Protein AF-A0A6G1S0S9-F1 (afdb_monomer_lite)

InterPro domains:
  IPR011989 Armadillo-like helical [G3DSA:1.25.10.10] (3-132)
  IPR016024 Armadillo-type fold [SSF48371] (3-182)
  IPR045906 Serine/threonine-protein kinase ULK4 [PTHR46240] (1-195)

pLDDT: mean 88.13, std 12.97, range [37.25, 98.38]

Foldseek 3Di:
DLVVLQVLLVVLVVDVVSLVVCVVVVVLLVLLVQCVVCLVPCLDSSNLSSLSNLLSNLPRPPHPLVVNLVSQVLVSLLSSLVSLLVCCVVDDDVCNPSSVVSNLSSLSSLLSLLVVLVVLLVVQVVCVVVVVNRDVPVSVVSLVSNVSVLVCLVSLVVQCVDPDPSSNVSSVSSNVSSCVSCVCVPVVCPDPVND

Sequence (195 aa):
PMYALKLLVTLTEHNPAYVSLLEENHLFPVLFQVILEHQDSMLGNTMQTAIALLNNVVASKSTNMMLLFEEGLAHHICNLLMETVALYLEADDKSSTKTANALLSLLDILHCMLMYTTNIVRQTLQAQKSGTGGDTQVAEDLLLINKPLTDLISLLIQLVPGEDTEIFESASQCLSLLVQLYGGSSQESMSPENM

Secondary structure (DSSP, 8-state):
-HHHHHHHHHHHHH-THHHHHHHHTT-HHHHHHHHHHTGGGTTSHHHHHHHHHHHHHHH-TT--HHHHHHTTHHHHHHHHHHHHHHHHHH--TTTHHHHHHHHHHHHHHHHHHHHHHHHHHHHHHHHHHTTS---HHHHHHHHHHTGGGGGGHHHHHHHTT-S-HHHHHHHHHHHHHHHHHHGGGGTTTTSTT--

Radius of gyration: 18.01 Å; chains: 1; bounding box: 46×26×60 Å

Structure (mmCIF, N/CA/C/O backbone):
data_AF-A0A6G1S0S9-F1
#
_entry.id   AF-A0A6G1S0S9-F1
#
loop_
_atom_site.group_PDB
_atom_site.id
_atom_site.type_symbol
_atom_site.label_atom_id
_atom_site.label_alt_id
_atom_site.label_comp_id
_atom_site.label_asym_id
_atom_site.label_entity_id
_atom_site.label_seq_id
_atom_site.pdbx_PDB_ins_code
_atom_site.Cartn_x
_atom_site.Cartn_y
_atom_site.Cartn_z
_atom_site.occupancy
_atom_site.B_iso_or_equiv
_atom_site.auth_seq_id
_atom_site.auth_comp_id
_atom_site.auth_asym_id
_atom_site.auth_atom_id
_atom_site.pdbx_PDB_model_num
ATOM 1 N N . PRO A 1 1 ? -2.424 -4.050 -22.546 1.00 71.75 1 PRO A N 1
ATOM 2 C CA . PRO A 1 1 ? -2.471 -3.601 -21.127 1.00 71.75 1 PRO A CA 1
ATOM 3 C C . PRO A 1 1 ? -1.835 -2.219 -20.878 1.00 71.75 1 PRO A C 1
ATOM 5 O O . PRO A 1 1 ? -2.533 -1.320 -20.431 1.00 71.75 1 PRO A O 1
ATOM 8 N N . MET A 1 2 ? -0.553 -2.013 -21.219 1.00 87.06 2 MET A N 1
ATOM 9 C CA . MET A 1 2 ? 0.203 -0.797 -20.851 1.00 87.06 2 MET A CA 1
ATOM 10 C C . MET A 1 2 ? -0.455 0.535 -21.264 1.00 87.06 2 MET A C 1
ATOM 12 O O . MET A 1 2 ? -0.516 1.453 -20.455 1.00 87.06 2 MET A O 1
ATOM 16 N N . TYR A 1 3 ? -0.960 0.661 -22.496 1.00 90.19 3 TYR A N 1
ATOM 17 C CA . TYR A 1 3 ? -1.599 1.908 -22.948 1.00 90.19 3 TYR A CA 1
ATOM 18 C C . TYR A 1 3 ? -2.867 2.247 -22.157 1.00 90.19 3 TYR A C 1
ATOM 20 O O . TYR A 1 3 ? -3.087 3.410 -21.837 1.00 90.19 3 TYR A O 1
ATOM 28 N N . ALA A 1 4 ? -3.661 1.232 -21.803 1.00 90.81 4 ALA A N 1
ATOM 29 C CA . ALA A 1 4 ? -4.838 1.414 -20.962 1.00 90.81 4 ALA A CA 1
ATOM 30 C C . ALA A 1 4 ? -4.434 1.851 -19.547 1.00 90.81 4 ALA A C 1
ATOM 32 O O . ALA A 1 4 ? -4.970 2.830 -19.050 1.00 90.81 4 ALA A O 1
ATOM 33 N N . LEU A 1 5 ? -3.429 1.205 -18.942 1.00 93.12 5 LEU A N 1
ATOM 34 C CA . LEU A 1 5 ? -2.919 1.594 -17.621 1.00 93.12 5 LEU A CA 1
ATOM 35 C C . LEU A 1 5 ? -2.406 3.036 -17.606 1.00 93.12 5 LEU A C 1
ATOM 37 O O . LEU A 1 5 ? -2.767 3.795 -16.719 1.00 93.12 5 LEU A O 1
ATOM 41 N N . LYS A 1 6 ? -1.623 3.439 -18.614 1.00 94.62 6 LYS A N 1
ATOM 42 C CA . LYS A 1 6 ? -1.132 4.821 -18.727 1.00 94.62 6 LYS A CA 1
ATOM 43 C C . LYS A 1 6 ? -2.274 5.826 -18.820 1.00 94.62 6 LYS A C 1
A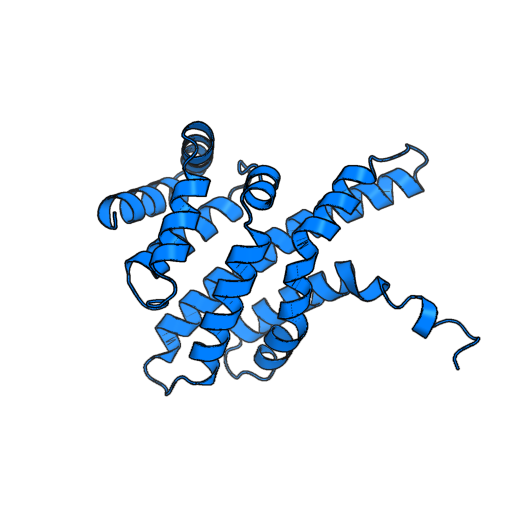TOM 45 O O . LYS A 1 6 ? -2.227 6.849 -18.151 1.00 94.62 6 LYS A O 1
ATOM 50 N N . LEU A 1 7 ? -3.299 5.519 -19.617 1.00 94.75 7 LEU A N 1
ATOM 51 C CA . LEU A 1 7 ? -4.492 6.355 -19.703 1.00 94.75 7 LEU A CA 1
ATOM 52 C C . LEU A 1 7 ? -5.189 6.458 -18.341 1.00 94.75 7 LEU A C 1
ATOM 54 O O . LEU A 1 7 ? -5.525 7.561 -17.926 1.00 94.75 7 LEU A O 1
ATOM 58 N N . LEU A 1 8 ? -5.368 5.336 -17.637 1.00 94.62 8 LEU A N 1
ATOM 59 C CA . LEU A 1 8 ? -5.984 5.326 -16.311 1.00 94.62 8 LEU A CA 1
ATOM 60 C C . LEU A 1 8 ? -5.186 6.155 -15.302 1.00 94.62 8 LEU A C 1
ATOM 62 O O . LEU A 1 8 ? -5.800 6.932 -14.584 1.00 94.62 8 LEU A O 1
ATOM 66 N N . VAL A 1 9 ? -3.851 6.057 -15.290 1.00 95.38 9 VAL A N 1
ATOM 67 C CA . VAL A 1 9 ? -2.985 6.899 -14.440 1.00 95.38 9 VAL A CA 1
ATOM 68 C C . VAL A 1 9 ? -3.232 8.376 -14.724 1.00 95.38 9 VAL A C 1
ATOM 70 O O . VAL A 1 9 ? -3.536 9.130 -13.808 1.00 95.38 9 VAL A O 1
ATOM 73 N N . THR A 1 10 ? -3.169 8.789 -15.992 1.00 94.75 10 THR A N 1
ATOM 74 C CA . THR A 1 10 ? -3.372 10.196 -16.365 1.00 94.75 10 THR A CA 1
ATOM 75 C C . THR A 1 10 ? -4.775 10.695 -16.005 1.00 94.75 10 THR A C 1
ATOM 77 O O . THR A 1 10 ? -4.937 11.839 -15.587 1.00 94.75 10 THR A O 1
ATOM 80 N N . LEU A 1 11 ? -5.801 9.851 -16.152 1.00 94.06 11 LEU A N 1
ATOM 81 C CA . LEU A 1 11 ? -7.173 10.204 -15.789 1.00 94.06 11 LEU A CA 1
ATOM 82 C C . LEU A 1 11 ? -7.339 10.361 -14.272 1.00 94.06 11 LEU A C 1
ATOM 84 O O . LEU A 1 11 ? -7.914 11.358 -13.836 1.00 94.06 11 LEU A O 1
ATOM 88 N N . THR A 1 12 ? -6.827 9.419 -13.475 1.00 93.62 12 THR A N 1
ATOM 89 C CA . THR A 1 12 ? -6.956 9.451 -12.008 1.00 93.62 12 THR A CA 1
ATOM 90 C C . THR A 1 12 ? -6.104 10.539 -11.364 1.00 93.62 12 THR A C 1
ATOM 92 O O . THR A 1 12 ? -6.536 11.125 -10.376 1.00 93.62 12 THR A O 1
ATOM 95 N N . GLU A 1 13 ? -4.951 10.870 -11.949 1.00 91.31 13 GLU A N 1
ATOM 96 C CA . GLU A 1 13 ? -4.104 11.986 -11.518 1.00 91.31 13 GLU A CA 1
ATOM 97 C C . GLU A 1 13 ? -4.786 13.341 -11.761 1.00 91.31 13 GLU A C 1
ATOM 99 O O . GLU A 1 13 ? -4.726 14.241 -10.924 1.00 91.31 13 GLU A O 1
ATOM 104 N N . HIS A 1 14 ? -5.476 13.495 -12.899 1.00 90.44 14 HIS A N 1
ATOM 105 C CA . HIS A 1 14 ? -6.109 14.763 -13.257 1.00 90.44 14 HIS A CA 1
ATOM 106 C C . HIS A 1 14 ? -7.453 14.993 -12.556 1.00 90.44 14 HIS A C 1
ATOM 108 O O . HIS A 1 14 ? -7.803 16.133 -12.247 1.00 90.44 14 HIS A O 1
ATOM 114 N N . ASN A 1 15 ? -8.238 13.934 -12.337 1.00 87.81 15 ASN A N 1
ATOM 115 C CA . ASN A 1 15 ? -9.538 14.049 -11.690 1.00 87.81 15 ASN A CA 1
ATOM 116 C C . ASN A 1 15 ? -9.860 12.809 -10.827 1.00 87.81 15 ASN A C 1
ATOM 118 O O . ASN A 1 15 ? -10.135 11.736 -11.372 1.00 87.81 15 ASN A O 1
ATOM 122 N N . PRO A 1 16 ? -9.946 12.973 -9.491 1.00 82.88 16 PRO A N 1
ATOM 123 C CA . PRO A 1 16 ? -10.300 11.900 -8.558 1.00 82.88 16 PRO A CA 1
ATOM 124 C C . PRO A 1 16 ? -11.638 11.204 -8.845 1.00 82.88 16 PRO A C 1
ATOM 126 O O . PRO A 1 16 ? -11.829 10.060 -8.442 1.00 82.88 16 PRO A O 1
ATOM 129 N N . ALA A 1 17 ? -12.562 11.841 -9.575 1.00 88.25 17 ALA A N 1
ATOM 130 C CA . ALA A 1 17 ? -13.822 11.215 -9.984 1.00 88.25 17 ALA A CA 1
ATOM 131 C C . ALA A 1 17 ? -13.609 9.954 -10.843 1.00 88.25 17 ALA A C 1
ATOM 133 O O . ALA A 1 17 ? -14.434 9.044 -10.813 1.00 88.25 17 ALA A O 1
ATOM 134 N N . TYR A 1 18 ? -12.488 9.858 -11.569 1.00 90.94 18 TYR A N 1
ATOM 135 C CA . TYR A 1 18 ? -12.160 8.648 -12.324 1.00 90.94 18 TYR A CA 1
ATOM 136 C C . TYR A 1 18 ? -11.791 7.464 -11.429 1.00 90.94 18 TYR A C 1
ATOM 138 O O . TYR A 1 18 ? -11.920 6.330 -11.876 1.00 90.94 18 TYR A O 1
ATOM 146 N N . VAL A 1 19 ? -11.396 7.689 -10.172 1.00 90.62 19 VAL A N 1
ATOM 147 C CA . VAL A 1 19 ? -11.168 6.592 -9.221 1.00 90.62 19 VAL A CA 1
ATOM 148 C C . VAL A 1 19 ? -12.484 5.897 -8.874 1.00 90.62 19 VAL A C 1
ATOM 150 O O . VAL A 1 19 ? -12.542 4.672 -8.888 1.00 90.62 19 VAL A O 1
ATOM 153 N N . SER A 1 20 ? -13.564 6.658 -8.683 1.00 89.69 20 SER A N 1
ATOM 154 C CA . SER A 1 20 ? -14.900 6.086 -8.468 1.00 89.69 20 SER A CA 1
ATOM 155 C C . SER A 1 20 ? -15.374 5.271 -9.677 1.00 89.69 20 SER A C 1
ATOM 157 O O . SER A 1 20 ? -15.985 4.225 -9.506 1.00 89.69 20 SER A O 1
ATOM 159 N N . LEU A 1 21 ? -15.003 5.665 -10.902 1.00 89.94 21 LEU A N 1
ATOM 160 C CA . LEU A 1 21 ? -15.282 4.858 -12.096 1.00 89.94 21 LEU A CA 1
ATOM 161 C C . LEU A 1 21 ? -14.505 3.533 -12.114 1.00 89.94 21 LEU A C 1
ATOM 163 O O . LEU A 1 21 ? -15.023 2.542 -12.625 1.00 89.94 21 LEU A O 1
ATOM 167 N N . LEU A 1 22 ? -13.282 3.482 -11.572 1.00 91.25 22 LEU A N 1
ATOM 168 C CA . LEU A 1 22 ? -12.554 2.213 -11.435 1.00 91.25 22 LEU A CA 1
ATOM 169 C C . LEU A 1 22 ? -13.267 1.261 -10.473 1.00 91.25 22 LEU A C 1
ATOM 171 O O . LEU A 1 22 ? -13.346 0.064 -10.751 1.00 91.25 22 LEU A O 1
ATOM 175 N N . GLU A 1 23 ? -13.800 1.808 -9.382 1.00 88.81 23 GLU A N 1
ATOM 176 C CA . GLU A 1 23 ? -14.592 1.074 -8.396 1.00 88.81 23 GLU A CA 1
ATOM 177 C C . GLU A 1 23 ? -15.896 0.548 -9.018 1.00 88.81 23 GLU A C 1
ATOM 179 O O . GLU A 1 23 ? -16.142 -0.656 -8.994 1.00 88.81 23 GLU A O 1
ATOM 184 N N . GLU A 1 24 ? -16.675 1.414 -9.678 1.00 90.19 24 GLU A N 1
ATOM 185 C CA . GLU A 1 24 ? -17.942 1.058 -10.340 1.00 90.19 24 GLU A CA 1
ATOM 186 C C . GLU A 1 24 ? -17.784 -0.018 -11.425 1.00 90.19 24 GLU A C 1
ATOM 188 O O . GLU A 1 24 ? -18.700 -0.801 -11.670 1.00 90.19 24 GLU A O 1
ATOM 193 N N . ASN A 1 25 ? -16.624 -0.066 -12.086 1.00 91.44 25 ASN A N 1
ATOM 194 C CA . ASN A 1 25 ? -16.328 -1.045 -13.133 1.00 91.44 25 ASN A CA 1
ATOM 195 C C . ASN A 1 25 ? -15.569 -2.280 -12.612 1.00 91.44 25 ASN A C 1
ATOM 197 O O . ASN A 1 25 ? -15.101 -3.078 -13.424 1.00 91.44 25 ASN A O 1
ATOM 201 N N . HIS A 1 26 ? -15.435 -2.446 -11.290 1.00 90.44 26 HIS A N 1
ATOM 202 C CA . HIS A 1 26 ? -14.742 -3.571 -10.651 1.00 90.44 26 HIS A CA 1
ATOM 203 C C . HIS A 1 26 ? -13.323 -3.800 -11.201 1.00 90.44 26 HIS A C 1
ATOM 205 O O . HIS A 1 26 ? -12.921 -4.923 -11.509 1.00 90.44 26 HIS A O 1
ATOM 211 N N . LEU A 1 27 ? -12.551 -2.718 -11.358 1.00 92.31 27 LEU A N 1
ATOM 212 C CA . LEU A 1 27 ? -11.218 -2.775 -11.966 1.00 92.31 27 LEU A CA 1
ATOM 213 C C . LEU A 1 27 ? -10.082 -3.034 -10.965 1.00 92.31 27 LEU A C 1
ATOM 215 O O . LEU A 1 27 ? -8.968 -3.327 -11.397 1.00 92.31 27 LEU A O 1
ATOM 219 N N . PHE A 1 28 ? -10.333 -2.980 -9.653 1.00 92.50 28 PHE A N 1
ATOM 220 C CA . PHE A 1 28 ? -9.307 -3.272 -8.640 1.00 92.50 28 PHE A CA 1
ATOM 221 C C . PHE A 1 28 ? -8.798 -4.724 -8.670 1.00 92.50 28 PHE A C 1
ATOM 223 O O . PHE A 1 28 ? -7.578 -4.890 -8.718 1.00 92.50 28 PHE A O 1
ATOM 230 N N . PRO A 1 29 ? -9.650 -5.766 -8.775 1.00 93.44 29 PRO A N 1
ATOM 231 C CA . PRO A 1 29 ? -9.167 -7.141 -8.937 1.00 93.44 29 PRO A CA 1
ATOM 232 C C . PRO A 1 29 ? -8.289 -7.304 -10.185 1.00 93.44 29 PRO A C 1
ATOM 234 O O . PRO A 1 29 ? -7.266 -7.983 -10.162 1.00 93.44 29 PRO A O 1
ATOM 237 N N . VAL A 1 30 ? -8.650 -6.628 -11.283 1.00 94.12 30 VAL A N 1
ATOM 238 C CA . VAL A 1 30 ? -7.868 -6.646 -12.529 1.00 94.12 30 VAL A CA 1
ATOM 239 C C . VAL A 1 30 ? -6.518 -5.952 -12.340 1.00 94.12 30 VAL A C 1
ATOM 241 O O . VAL A 1 30 ? -5.506 -6.431 -12.849 1.00 94.12 30 VAL A O 1
ATOM 244 N N . LEU A 1 31 ? -6.475 -4.842 -11.598 1.00 94.75 31 LEU A N 1
ATOM 245 C CA . LEU A 1 31 ? -5.228 -4.160 -11.257 1.00 94.75 31 LEU A CA 1
ATOM 246 C C . LEU A 1 31 ? -4.311 -5.060 -10.418 1.00 94.75 31 LEU A C 1
ATOM 248 O O . LEU A 1 31 ? -3.133 -5.191 -10.749 1.00 94.75 31 LEU A O 1
ATOM 252 N N . PHE A 1 32 ? -4.839 -5.720 -9.386 1.00 95.31 32 PHE A N 1
ATOM 253 C CA . PHE A 1 32 ? -4.062 -6.647 -8.561 1.00 95.31 32 PHE A CA 1
ATOM 254 C C . PHE A 1 32 ? -3.589 -7.878 -9.339 1.00 95.31 32 PHE A C 1
ATOM 256 O O . PHE A 1 32 ? -2.449 -8.304 -9.166 1.00 95.31 32 PHE A O 1
ATOM 263 N N . GLN A 1 33 ? -4.395 -8.384 -10.274 1.00 94.56 33 GLN A N 1
ATOM 264 C CA . GLN A 1 33 ? -3.977 -9.443 -11.189 1.00 94.56 33 GLN A CA 1
ATOM 265 C C . GLN A 1 33 ? -2.804 -8.999 -12.076 1.00 94.56 33 GLN A C 1
ATOM 267 O O . GLN A 1 33 ? -1.829 -9.731 -12.227 1.00 94.56 33 GLN A O 1
ATOM 272 N N . VAL A 1 34 ? -2.854 -7.782 -12.628 1.00 94.44 34 VAL A N 1
ATOM 273 C CA . VAL A 1 34 ? -1.742 -7.228 -13.419 1.00 94.44 34 VAL A CA 1
ATOM 274 C C . VAL A 1 34 ? -0.474 -7.101 -12.577 1.00 94.44 34 VAL A C 1
ATOM 276 O O . VAL A 1 34 ? 0.609 -7.393 -13.083 1.00 94.44 34 VAL A O 1
ATOM 279 N N . ILE A 1 35 ? -0.606 -6.665 -11.321 1.00 94.56 35 ILE A N 1
ATOM 280 C CA . ILE A 1 35 ? 0.503 -6.583 -10.366 1.00 94.56 35 ILE A CA 1
ATOM 281 C C . ILE A 1 35 ? 1.107 -7.976 -10.159 1.00 94.56 35 ILE A C 1
ATOM 283 O O . ILE A 1 35 ? 2.296 -8.146 -10.403 1.00 94.56 35 ILE A O 1
ATOM 287 N N . LEU A 1 36 ? 0.294 -8.975 -9.803 1.00 93.75 36 LEU A N 1
ATOM 288 C CA . LEU A 1 36 ? 0.729 -10.364 -9.616 1.00 93.75 36 LEU A CA 1
ATOM 289 C C . LEU A 1 36 ? 1.469 -10.919 -10.841 1.00 93.75 36 LEU A C 1
ATOM 291 O O . LEU A 1 36 ? 2.560 -11.460 -10.712 1.00 93.75 36 LEU A O 1
ATOM 295 N N . GLU A 1 37 ? 0.914 -10.741 -12.042 1.00 93.75 37 GLU A N 1
ATOM 296 C CA . GLU A 1 37 ? 1.501 -11.250 -13.290 1.00 93.75 37 GLU A CA 1
ATOM 297 C C . GLU A 1 37 ? 2.865 -10.635 -13.639 1.00 93.75 37 GLU A C 1
ATOM 299 O O . GLU A 1 37 ? 3.593 -11.191 -14.461 1.00 93.75 37 GLU A O 1
ATOM 304 N N . HIS A 1 38 ? 3.205 -9.480 -13.061 1.00 92.56 38 HIS A N 1
ATOM 305 C CA . HIS A 1 38 ? 4.433 -8.747 -13.367 1.00 92.56 38 HIS A CA 1
ATOM 306 C C . HIS A 1 38 ? 5.388 -8.628 -12.166 1.00 92.56 38 HIS A C 1
ATOM 308 O O . HIS A 1 38 ? 6.328 -7.836 -12.253 1.00 92.56 38 HIS A O 1
ATOM 314 N N . GLN A 1 39 ? 5.184 -9.390 -11.082 1.00 86.69 39 GLN A N 1
ATOM 315 C CA . GLN A 1 39 ? 6.050 -9.372 -9.886 1.00 86.69 39 GLN A CA 1
ATOM 316 C C . GLN A 1 39 ? 7.520 -9.661 -10.223 1.00 86.69 39 GLN A C 1
ATOM 318 O O . GLN A 1 39 ? 8.402 -8.900 -9.843 1.00 86.69 39 GLN A O 1
ATOM 323 N N . ASP A 1 40 ? 7.794 -10.630 -11.103 1.00 86.94 40 ASP A N 1
ATOM 324 C CA . ASP A 1 40 ? 9.161 -10.930 -11.568 1.00 86.94 40 ASP A CA 1
ATOM 325 C C . ASP A 1 40 ? 9.841 -9.758 -12.317 1.00 86.94 40 ASP A C 1
ATOM 327 O O . ASP A 1 40 ? 11.039 -9.787 -12.609 1.00 86.94 40 ASP A O 1
ATOM 331 N N . SER A 1 41 ? 9.087 -8.713 -12.676 1.00 90.81 41 SER A N 1
ATOM 332 C CA . SER A 1 41 ? 9.567 -7.527 -13.383 1.00 90.81 41 SER A CA 1
ATOM 333 C C . SER A 1 41 ? 9.192 -6.242 -12.642 1.00 90.81 41 SER A C 1
ATOM 335 O O . SER A 1 41 ? 8.558 -5.344 -13.205 1.00 90.81 41 SER A O 1
ATOM 337 N N . MET A 1 42 ? 9.652 -6.115 -11.394 1.00 89.25 42 MET A N 1
ATOM 338 C CA . MET A 1 42 ? 9.389 -4.947 -10.541 1.00 89.25 42 MET A CA 1
ATOM 339 C C . MET A 1 42 ? 9.731 -3.605 -11.197 1.00 89.25 42 MET A C 1
ATOM 341 O O . MET A 1 42 ? 8.953 -2.652 -11.150 1.00 89.25 42 MET A O 1
ATOM 345 N N . LEU A 1 43 ? 10.867 -3.534 -11.895 1.00 88.50 43 LEU A N 1
ATOM 346 C CA . LEU A 1 43 ? 11.299 -2.332 -12.619 1.00 88.50 43 LEU A CA 1
ATOM 347 C C . LEU A 1 43 ? 10.719 -2.242 -14.042 1.00 88.50 43 LEU A C 1
ATOM 349 O O . LEU A 1 43 ? 11.045 -1.318 -14.794 1.00 88.50 43 LEU A O 1
ATOM 353 N N . GLY A 1 44 ? 9.869 -3.185 -14.444 1.00 91.50 44 GLY A N 1
ATOM 354 C CA . GLY A 1 44 ? 9.174 -3.191 -15.722 1.00 91.50 44 GLY A CA 1
ATOM 355 C C . GLY A 1 44 ? 8.164 -2.048 -15.822 1.00 91.50 44 GLY A C 1
ATOM 356 O O . GLY A 1 44 ? 7.503 -1.677 -14.857 1.00 91.50 44 GLY A O 1
ATOM 357 N N . ASN A 1 45 ? 8.007 -1.472 -17.017 1.00 92.25 45 ASN A N 1
ATOM 358 C CA . ASN A 1 45 ? 7.121 -0.315 -17.208 1.00 92.25 45 ASN A CA 1
ATOM 359 C C . ASN A 1 45 ? 5.659 -0.612 -16.839 1.00 92.25 45 ASN A C 1
ATOM 361 O O . ASN A 1 45 ? 4.965 0.290 -16.378 1.00 92.25 45 ASN A O 1
ATOM 365 N N . THR A 1 46 ? 5.188 -1.848 -17.039 1.00 94.19 46 THR A N 1
ATOM 366 C CA . THR A 1 46 ? 3.832 -2.254 -16.645 1.00 94.19 46 THR A CA 1
ATOM 367 C C . THR A 1 46 ? 3.658 -2.185 -15.131 1.00 94.19 46 THR A C 1
ATOM 369 O O . THR A 1 46 ? 2.730 -1.517 -14.687 1.00 94.19 46 THR A O 1
ATOM 372 N N . MET A 1 47 ? 4.573 -2.786 -14.361 1.00 94.38 47 MET A N 1
ATOM 373 C CA . MET A 1 47 ? 4.530 -2.767 -12.897 1.00 94.38 47 MET A CA 1
ATOM 374 C C . MET A 1 47 ? 4.594 -1.336 -12.363 1.00 94.38 47 MET A C 1
ATOM 376 O O . MET A 1 47 ? 3.739 -0.921 -11.595 1.00 94.38 47 MET A O 1
ATOM 380 N N . GLN A 1 48 ? 5.537 -0.533 -12.856 1.00 93.62 48 GLN A N 1
ATOM 381 C CA . GLN A 1 48 ? 5.683 0.864 -12.435 1.00 93.62 48 GLN A CA 1
ATOM 382 C C . GLN A 1 48 ? 4.426 1.699 -12.725 1.00 93.62 48 GLN A C 1
ATOM 384 O O . GLN A 1 48 ? 4.011 2.512 -11.906 1.00 93.62 48 GLN A O 1
ATOM 389 N N . THR A 1 49 ? 3.774 1.467 -13.871 1.00 95.19 49 THR A N 1
ATOM 390 C CA . THR A 1 49 ? 2.504 2.138 -14.196 1.00 95.19 49 THR A CA 1
ATOM 391 C C . THR A 1 49 ? 1.363 1.638 -13.301 1.00 95.19 49 THR A C 1
ATOM 393 O O . THR A 1 49 ? 0.498 2.424 -12.928 1.00 95.19 49 THR A O 1
ATOM 396 N N . ALA A 1 50 ? 1.348 0.350 -12.945 1.00 96.25 50 ALA A N 1
ATOM 397 C CA . ALA A 1 50 ? 0.354 -0.221 -12.039 1.00 96.25 50 ALA A CA 1
ATOM 398 C C . ALA A 1 50 ? 0.512 0.313 -10.604 1.00 96.25 50 ALA A C 1
ATOM 400 O O . ALA A 1 50 ? -0.486 0.692 -9.999 1.00 96.25 50 ALA A O 1
ATOM 401 N N . ILE A 1 51 ? 1.747 0.429 -10.100 1.00 95.88 51 ILE A N 1
ATOM 402 C CA . ILE A 1 51 ? 2.056 1.051 -8.802 1.00 95.88 51 ILE A CA 1
ATOM 403 C C . ILE A 1 51 ? 1.621 2.519 -8.803 1.00 95.88 51 ILE A C 1
ATOM 405 O O . ILE A 1 51 ? 0.947 2.949 -7.874 1.00 95.88 51 ILE A O 1
ATOM 409 N N . ALA A 1 52 ? 1.923 3.275 -9.865 1.00 95.62 52 ALA A N 1
ATOM 410 C CA . ALA A 1 52 ? 1.481 4.665 -9.986 1.00 95.62 52 ALA A CA 1
ATOM 411 C C . ALA A 1 52 ? -0.053 4.792 -9.983 1.00 95.62 52 ALA A C 1
ATOM 413 O O . ALA A 1 52 ? -0.607 5.658 -9.307 1.00 95.62 52 ALA A O 1
ATOM 414 N N . LEU A 1 53 ? -0.756 3.902 -10.695 1.00 96.31 53 LEU A N 1
ATOM 415 C CA . LEU A 1 53 ? -2.219 3.877 -10.684 1.00 96.31 53 LEU A CA 1
ATOM 416 C C . LEU A 1 53 ? -2.756 3.576 -9.286 1.00 96.31 53 LEU A C 1
ATOM 418 O O . LEU A 1 53 ? -3.681 4.247 -8.834 1.00 96.3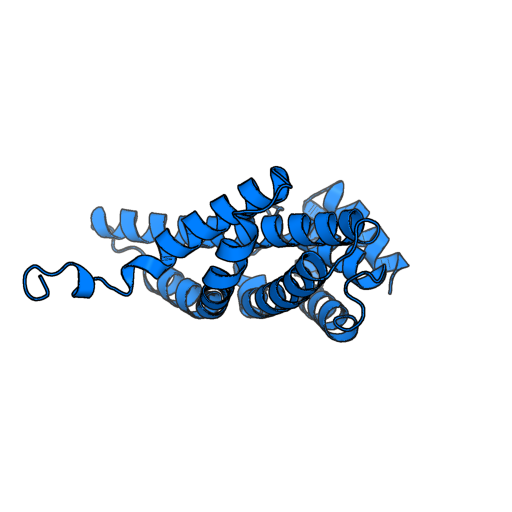1 53 LEU A O 1
ATOM 422 N N . LEU A 1 54 ? -2.174 2.587 -8.606 1.00 96.69 54 LEU A N 1
ATOM 423 C CA . LEU A 1 54 ? -2.569 2.223 -7.254 1.00 96.69 54 LEU A CA 1
ATOM 424 C C . LEU A 1 54 ? -2.324 3.374 -6.275 1.00 96.69 54 LEU A C 1
ATOM 426 O O . LEU A 1 54 ? -3.203 3.651 -5.467 1.00 96.69 54 LEU A O 1
ATOM 430 N N . ASN A 1 55 ? -1.203 4.091 -6.401 1.00 96.06 55 ASN A N 1
ATOM 431 C CA . ASN A 1 55 ? -0.911 5.272 -5.590 1.00 96.06 55 ASN A CA 1
ATOM 432 C C . ASN A 1 55 ? -1.992 6.353 -5.762 1.00 96.06 55 ASN A C 1
ATOM 434 O O . ASN A 1 55 ? -2.575 6.817 -4.785 1.00 96.06 55 ASN A O 1
ATOM 438 N N . ASN A 1 56 ? -2.368 6.665 -7.007 1.00 94.94 56 ASN A N 1
ATOM 439 C CA . ASN A 1 56 ? -3.455 7.611 -7.282 1.00 94.94 56 ASN A CA 1
ATOM 440 C C . ASN A 1 56 ? -4.792 7.160 -6.676 1.00 94.94 56 ASN A C 1
ATOM 442 O O . ASN A 1 56 ? -5.555 7.979 -6.161 1.00 94.94 56 ASN A O 1
ATOM 446 N N . VAL A 1 57 ? -5.086 5.857 -6.745 1.00 95.31 57 VAL A N 1
ATOM 447 C CA . VAL A 1 57 ? -6.306 5.283 -6.173 1.00 95.31 57 VAL A CA 1
ATOM 448 C C . VAL A 1 57 ? -6.298 5.433 -4.654 1.00 95.31 57 VAL A C 1
ATOM 450 O O . VAL A 1 57 ? -7.231 6.012 -4.112 1.00 95.31 57 VAL A O 1
ATOM 453 N N . VAL A 1 58 ? -5.262 4.988 -3.943 1.00 95.00 58 VAL A N 1
ATOM 454 C CA . VAL A 1 58 ? -5.255 5.048 -2.468 1.00 95.00 58 VAL A CA 1
ATOM 455 C C . VAL A 1 58 ? -5.153 6.475 -1.922 1.00 95.00 58 VAL A C 1
ATOM 457 O O . VAL A 1 58 ? -5.675 6.755 -0.845 1.00 95.00 58 VAL A O 1
ATOM 460 N N . ALA A 1 59 ? -4.528 7.394 -2.664 1.00 93.25 59 ALA A N 1
ATOM 461 C CA . ALA A 1 59 ? -4.427 8.800 -2.284 1.00 93.25 59 ALA A CA 1
ATOM 462 C C . ALA A 1 59 ? -5.743 9.576 -2.492 1.00 93.25 59 ALA A C 1
ATOM 464 O O . ALA A 1 59 ? -5.933 10.658 -1.923 1.00 93.25 59 ALA A O 1
ATOM 465 N N . SER A 1 60 ? -6.669 9.052 -3.303 1.00 92.94 60 SER A N 1
ATOM 466 C CA . SER A 1 60 ? -7.947 9.711 -3.557 1.00 92.94 60 SER A CA 1
ATOM 467 C C . SER A 1 60 ? -8.894 9.614 -2.357 1.00 92.94 60 SER A C 1
ATOM 469 O O . SER A 1 60 ? -9.171 8.548 -1.816 1.00 92.94 60 SER A O 1
ATOM 471 N N . LYS A 1 61 ? -9.487 10.754 -1.981 1.00 88.06 61 LYS A N 1
ATOM 472 C CA . LYS A 1 61 ? -10.481 10.840 -0.894 1.00 88.06 61 LYS A CA 1
ATOM 473 C C . LYS A 1 61 ? -11.805 10.144 -1.214 1.00 88.06 61 LYS A C 1
ATOM 475 O O . LYS A 1 61 ? -12.578 9.896 -0.295 1.00 88.06 61 LYS A O 1
ATOM 480 N N . SER A 1 62 ? -12.104 9.922 -2.495 1.00 86.81 62 SER A N 1
ATOM 481 C CA . SER A 1 62 ? -13.330 9.241 -2.930 1.00 86.81 62 SER A CA 1
ATOM 482 C C . SER A 1 62 ? -13.207 7.721 -2.902 1.00 86.81 62 SER A C 1
ATOM 484 O O . SER A 1 62 ? -14.198 7.041 -3.142 1.00 86.81 62 SER A O 1
ATOM 486 N N . THR A 1 63 ? -12.013 7.196 -2.630 1.00 91.31 63 THR A N 1
ATOM 487 C CA . THR A 1 63 ? -11.739 5.765 -2.661 1.00 91.31 63 THR A CA 1
ATOM 488 C C . THR A 1 63 ? -12.382 5.057 -1.491 1.00 91.31 63 THR A C 1
ATOM 490 O O . THR A 1 63 ? -12.150 5.399 -0.327 1.00 91.31 63 THR A O 1
ATOM 493 N N . ASN A 1 64 ? -13.128 4.001 -1.793 1.00 92.25 64 ASN A N 1
ATOM 494 C CA . ASN A 1 64 ? -13.533 3.045 -0.785 1.00 92.25 64 ASN A CA 1
ATOM 495 C C . ASN A 1 64 ? -12.341 2.162 -0.386 1.00 92.25 64 ASN A C 1
ATOM 497 O O . ASN A 1 64 ? -12.075 1.112 -0.969 1.00 92.25 64 ASN A O 1
ATOM 501 N N . MET A 1 65 ? -11.603 2.615 0.626 1.00 94.12 65 MET A N 1
ATOM 502 C CA . MET A 1 65 ? -10.409 1.927 1.117 1.00 94.12 65 MET A CA 1
ATOM 503 C C . MET A 1 65 ? -10.715 0.508 1.625 1.00 94.12 65 MET A C 1
ATOM 505 O O . MET A 1 65 ? -9.886 -0.384 1.461 1.00 94.12 65 MET A O 1
ATOM 509 N N . MET A 1 66 ? -11.909 0.281 2.194 1.00 93.38 66 MET A N 1
ATOM 510 C CA . MET A 1 66 ? -12.328 -1.041 2.680 1.00 93.38 66 MET A CA 1
ATOM 511 C C . MET A 1 66 ? -12.432 -2.061 1.550 1.00 93.38 66 MET A C 1
ATOM 513 O O . MET A 1 66 ? -11.918 -3.162 1.706 1.00 93.38 66 MET A O 1
ATOM 517 N N . LEU A 1 67 ? -12.996 -1.684 0.397 1.00 93.25 67 LEU A N 1
ATOM 518 C CA . LEU A 1 67 ? -13.050 -2.575 -0.769 1.00 93.25 67 LEU A CA 1
ATOM 519 C C . LEU A 1 67 ? -11.652 -3.017 -1.208 1.00 93.25 67 LEU A C 1
ATOM 521 O O . LEU A 1 67 ? -11.436 -4.180 -1.521 1.00 93.25 67 LEU A O 1
ATOM 525 N N . LEU A 1 68 ? -10.672 -2.112 -1.196 1.00 95.56 68 LEU A N 1
ATOM 526 C CA . LEU A 1 68 ? -9.300 -2.482 -1.544 1.00 95.56 68 LEU A CA 1
ATOM 527 C C . LEU A 1 68 ? -8.697 -3.463 -0.530 1.00 95.56 68 LEU A C 1
ATOM 529 O O . LEU A 1 68 ? -7.984 -4.384 -0.925 1.00 95.56 68 LEU A O 1
ATOM 533 N N . PHE A 1 69 ? -8.976 -3.284 0.764 1.00 95.50 69 PHE A N 1
ATOM 534 C CA . PHE A 1 69 ? -8.549 -4.231 1.796 1.00 95.50 69 PHE A CA 1
ATOM 535 C C . PHE A 1 69 ? -9.186 -5.614 1.610 1.00 95.50 69 PHE A C 1
ATOM 537 O O . PHE A 1 69 ? -8.473 -6.612 1.708 1.00 95.50 69 PHE A O 1
ATOM 544 N N . GLU A 1 70 ? -10.481 -5.676 1.288 1.00 92.69 70 GLU A N 1
ATOM 545 C CA . GLU A 1 70 ? -11.198 -6.923 0.978 1.00 92.69 70 GLU A CA 1
ATOM 546 C C . GLU A 1 70 ? -10.616 -7.638 -0.251 1.00 92.69 70 GLU A C 1
ATOM 548 O O . GLU A 1 70 ? -10.486 -8.860 -0.254 1.00 92.69 70 GLU A O 1
ATOM 553 N N . GLU A 1 71 ? -10.172 -6.874 -1.249 1.00 92.81 71 GLU A N 1
ATOM 554 C CA . GLU A 1 71 ? -9.500 -7.373 -2.457 1.00 92.81 71 GLU A CA 1
ATOM 555 C C . GLU A 1 71 ? -8.003 -7.693 -2.246 1.00 92.81 71 GLU A C 1
ATOM 557 O O . GLU A 1 71 ? -7.267 -7.943 -3.199 1.00 92.81 71 GLU A O 1
ATOM 562 N N . GLY A 1 72 ? -7.520 -7.702 -0.998 1.00 94.19 72 GLY A N 1
ATOM 563 C CA . GLY A 1 72 ? -6.179 -8.184 -0.658 1.00 94.19 72 GLY A CA 1
ATOM 564 C C . GLY A 1 72 ? -5.065 -7.137 -0.718 1.00 94.19 72 GLY A C 1
ATOM 565 O O . GLY A 1 72 ? -3.887 -7.509 -0.728 1.00 94.19 72 GLY A O 1
ATOM 566 N N . LEU A 1 73 ? -5.391 -5.837 -0.707 1.00 96.31 73 LEU A N 1
ATOM 567 C CA . LEU A 1 73 ? -4.402 -4.752 -0.773 1.00 96.31 73 LEU A CA 1
ATOM 568 C C . LEU A 1 73 ? -3.247 -4.925 0.224 1.00 96.31 73 LEU A C 1
ATOM 570 O O . LEU A 1 73 ? -2.090 -4.769 -0.160 1.00 96.31 73 LEU A O 1
ATOM 574 N N . ALA A 1 74 ? -3.540 -5.270 1.483 1.00 96.44 74 ALA A N 1
ATOM 575 C CA . ALA A 1 74 ? -2.516 -5.451 2.515 1.00 96.44 74 ALA A CA 1
ATOM 576 C C . ALA A 1 74 ? -1.451 -6.473 2.095 1.00 96.44 74 ALA A C 1
ATOM 578 O O . ALA A 1 74 ? -0.255 -6.213 2.204 1.00 96.44 74 ALA A O 1
ATOM 579 N N . HIS A 1 75 ? -1.882 -7.608 1.543 1.00 95.56 75 HIS A N 1
ATOM 580 C CA . HIS A 1 75 ? -0.980 -8.662 1.098 1.00 95.56 75 HIS A CA 1
ATOM 581 C C . HIS A 1 75 ? -0.165 -8.241 -0.132 1.00 95.56 75 HIS A C 1
ATOM 583 O O . HIS A 1 75 ? 1.049 -8.443 -0.169 1.00 95.56 75 HIS A O 1
ATOM 589 N N . HIS A 1 76 ? -0.808 -7.605 -1.117 1.00 95.69 76 HIS A N 1
ATOM 590 C CA . HIS A 1 76 ? -0.121 -7.124 -2.316 1.00 95.69 76 HIS A CA 1
ATOM 591 C C . HIS A 1 76 ? 0.955 -6.088 -1.993 1.00 95.69 76 HIS A C 1
ATOM 593 O O . HIS A 1 76 ? 2.070 -6.192 -2.502 1.00 95.69 76 HIS A O 1
ATOM 599 N N . ILE A 1 77 ? 0.652 -5.124 -1.122 1.00 96.62 77 ILE A N 1
ATOM 600 C CA . ILE A 1 77 ? 1.609 -4.086 -0.729 1.00 96.62 77 ILE A CA 1
ATOM 601 C C . ILE A 1 77 ? 2.748 -4.661 0.105 1.00 96.62 77 ILE A C 1
ATOM 603 O O . ILE A 1 77 ? 3.895 -4.279 -0.126 1.00 96.62 77 ILE A O 1
ATOM 607 N N . CYS A 1 78 ? 2.477 -5.626 0.992 1.00 96.06 78 CYS A N 1
ATOM 608 C CA . CYS A 1 78 ? 3.543 -6.341 1.688 1.00 96.06 78 CYS A CA 1
ATOM 609 C C . CYS A 1 78 ? 4.533 -6.980 0.713 1.00 96.06 78 CYS A C 1
ATOM 611 O O . CYS A 1 78 ? 5.731 -6.728 0.812 1.00 96.06 78 CYS A O 1
ATOM 613 N N . ASN A 1 79 ? 4.042 -7.763 -0.249 1.00 94.94 79 ASN A N 1
ATOM 614 C CA . ASN A 1 79 ? 4.906 -8.468 -1.198 1.00 94.94 79 ASN A CA 1
ATOM 615 C C . ASN A 1 79 ? 5.700 -7.494 -2.078 1.00 94.94 79 ASN A C 1
ATOM 617 O O . ASN A 1 79 ? 6.915 -7.632 -2.202 1.00 94.94 79 ASN A O 1
ATOM 621 N N . LEU A 1 80 ? 5.044 -6.458 -2.613 1.00 96.12 80 LEU A N 1
ATOM 622 C CA . LEU A 1 80 ? 5.713 -5.452 -3.441 1.00 96.12 80 LEU A CA 1
ATOM 623 C C . LEU A 1 80 ? 6.799 -4.692 -2.673 1.00 96.12 80 LEU A C 1
ATOM 625 O O . LEU A 1 80 ? 7.864 -4.426 -3.232 1.00 96.12 80 LEU A O 1
ATOM 629 N N . LEU A 1 81 ? 6.558 -4.343 -1.405 1.00 96.31 81 LEU A N 1
ATOM 630 C CA . LEU A 1 81 ? 7.568 -3.695 -0.567 1.00 96.31 81 LEU A CA 1
ATOM 631 C C . LEU A 1 81 ? 8.727 -4.637 -0.250 1.00 96.31 81 LEU A C 1
ATOM 633 O O . LEU A 1 81 ? 9.871 -4.211 -0.356 1.00 96.31 81 LEU A O 1
ATOM 637 N N . MET A 1 82 ? 8.460 -5.903 0.080 1.00 94.75 82 MET A N 1
ATOM 638 C CA . MET A 1 82 ? 9.509 -6.903 0.311 1.00 94.75 82 MET A CA 1
ATOM 639 C C . MET A 1 82 ? 10.447 -7.025 -0.895 1.00 94.75 82 MET A C 1
ATOM 641 O O . MET A 1 82 ? 11.664 -6.910 -0.747 1.00 94.75 82 MET A O 1
ATOM 645 N N . GLU A 1 83 ? 9.883 -7.185 -2.093 1.00 94.12 83 GLU A N 1
ATOM 646 C CA . GLU A 1 83 ? 10.650 -7.300 -3.336 1.00 94.12 83 GLU A CA 1
ATOM 647 C C . GLU A 1 83 ? 11.392 -6.001 -3.680 1.00 94.12 83 GLU A C 1
ATOM 649 O O . GLU A 1 83 ? 12.571 -6.026 -4.030 1.00 94.12 83 GLU A O 1
ATOM 654 N N . THR A 1 84 ? 10.734 -4.846 -3.543 1.00 93.62 84 THR A N 1
ATOM 655 C CA . THR A 1 84 ? 11.351 -3.553 -3.883 1.00 93.62 84 THR A CA 1
ATOM 656 C C . THR A 1 84 ? 12.473 -3.184 -2.920 1.00 93.62 84 THR A C 1
ATOM 658 O O . THR A 1 84 ? 13.500 -2.675 -3.361 1.00 93.62 84 THR A O 1
ATOM 661 N N . VAL A 1 85 ? 12.314 -3.453 -1.621 1.00 93.00 85 VAL A N 1
ATOM 662 C CA . VAL A 1 85 ? 13.363 -3.208 -0.621 1.00 93.00 85 VAL A CA 1
ATOM 663 C C . VAL A 1 85 ? 14.558 -4.124 -0.858 1.00 93.00 85 VAL A C 1
ATOM 665 O O . VAL A 1 85 ? 15.687 -3.642 -0.811 1.00 93.00 85 VAL A O 1
ATOM 668 N N . ALA A 1 86 ? 14.335 -5.402 -1.179 1.00 92.25 86 ALA A N 1
ATOM 669 C CA . ALA A 1 86 ? 15.422 -6.309 -1.548 1.00 92.25 86 ALA A CA 1
ATOM 670 C C . ALA A 1 86 ? 16.217 -5.760 -2.746 1.00 92.25 86 ALA A C 1
ATOM 672 O O . ALA A 1 86 ? 17.434 -5.614 -2.664 1.00 92.25 86 ALA A O 1
ATOM 673 N N . LEU A 1 87 ? 15.525 -5.333 -3.808 1.00 91.25 87 LEU A N 1
ATOM 674 C CA . LEU A 1 87 ? 16.163 -4.709 -4.972 1.00 91.25 87 LEU A CA 1
ATOM 675 C C . LEU A 1 87 ? 16.881 -3.398 -4.632 1.00 91.25 87 LEU A C 1
ATOM 677 O O . LEU A 1 87 ? 17.920 -3.110 -5.216 1.00 91.25 87 LEU A O 1
ATOM 681 N N . TYR A 1 88 ? 16.327 -2.590 -3.727 1.00 90.62 88 TYR A N 1
ATOM 682 C CA . TYR A 1 88 ? 16.914 -1.313 -3.324 1.00 90.62 88 TYR A CA 1
ATOM 683 C C . TYR A 1 88 ? 18.221 -1.509 -2.551 1.00 90.62 88 TYR A C 1
ATOM 685 O O . TYR A 1 88 ? 19.192 -0.805 -2.807 1.00 90.62 88 TYR A O 1
ATOM 693 N N . LEU A 1 89 ? 18.263 -2.487 -1.643 1.00 88.31 89 LEU A N 1
ATOM 694 C CA . LEU A 1 89 ? 19.451 -2.790 -0.842 1.00 88.31 89 LEU A CA 1
ATOM 695 C C . LEU A 1 89 ? 20.538 -3.531 -1.642 1.00 88.31 89 LEU A C 1
ATOM 697 O O . LEU A 1 89 ? 21.716 -3.422 -1.310 1.00 88.31 89 LEU A O 1
ATOM 701 N N . GLU A 1 90 ? 20.162 -4.270 -2.689 1.00 86.25 90 GLU A N 1
ATOM 702 C CA . GLU A 1 90 ? 21.094 -4.969 -3.591 1.00 86.25 90 GLU A CA 1
ATOM 703 C C . GLU A 1 90 ? 21.618 -4.091 -4.747 1.00 86.25 90 GLU A C 1
ATOM 705 O O . GLU A 1 90 ? 22.555 -4.482 -5.449 1.00 86.25 90 GLU A O 1
ATOM 710 N N . ALA A 1 91 ? 21.016 -2.921 -4.981 1.00 75.31 91 ALA A N 1
ATOM 711 C CA . ALA A 1 91 ? 21.303 -2.068 -6.130 1.00 75.31 91 ALA A CA 1
ATOM 712 C C . ALA A 1 91 ? 22.682 -1.383 -6.067 1.00 75.31 91 ALA A C 1
ATOM 714 O O . ALA A 1 91 ? 23.006 -0.692 -5.107 1.00 75.31 91 ALA A O 1
ATOM 715 N N . ASP A 1 92 ? 23.440 -1.472 -7.169 1.00 63.91 92 ASP A N 1
ATOM 716 C CA . ASP A 1 92 ? 24.556 -0.562 -7.468 1.00 63.91 92 ASP A CA 1
ATOM 717 C C . ASP A 1 92 ? 24.028 0.707 -8.182 1.00 63.91 92 ASP A C 1
ATOM 719 O O . ASP A 1 92 ? 22.991 0.679 -8.866 1.00 63.91 92 ASP A O 1
ATOM 723 N N . ASP A 1 93 ? 24.769 1.807 -8.038 1.00 61.94 93 ASP A N 1
ATOM 724 C CA . ASP A 1 93 ? 24.411 3.242 -8.105 1.00 61.94 93 ASP A CA 1
ATOM 725 C C . ASP A 1 93 ? 23.511 3.727 -9.277 1.00 61.94 93 ASP A C 1
ATOM 727 O O . ASP A 1 93 ? 22.985 4.837 -9.257 1.00 61.94 93 ASP A O 1
ATOM 731 N N . LYS A 1 94 ? 23.300 2.923 -10.331 1.00 52.91 94 LYS A N 1
ATOM 732 C CA . LYS A 1 94 ? 22.523 3.270 -11.547 1.00 52.91 94 LYS A CA 1
ATOM 733 C C . LYS A 1 94 ? 21.108 2.690 -11.610 1.00 52.91 94 LYS A C 1
ATOM 735 O O . LYS A 1 94 ? 20.284 3.197 -12.371 1.00 52.91 94 LYS A O 1
ATOM 740 N N . SER A 1 95 ? 20.821 1.629 -10.858 1.00 57.62 95 SER A N 1
ATOM 741 C CA . SER A 1 95 ? 19.445 1.127 -10.676 1.00 57.62 95 SER A CA 1
ATOM 742 C C . SER A 1 95 ? 18.708 1.859 -9.545 1.00 57.62 95 SER A C 1
ATOM 744 O O . SER A 1 95 ? 17.483 1.778 -9.456 1.00 57.62 95 SER A O 1
ATOM 746 N N . SER A 1 96 ? 19.450 2.655 -8.767 1.00 69.75 96 SER A N 1
ATOM 747 C CA . SER A 1 96 ? 19.003 3.382 -7.580 1.00 69.75 96 SER A CA 1
ATOM 748 C C . SER A 1 96 ? 17.784 4.261 -7.840 1.00 69.75 96 SER A C 1
ATOM 750 O O . SER A 1 96 ? 16.779 4.066 -7.182 1.00 69.75 96 SER A O 1
ATOM 752 N N . THR A 1 97 ? 17.787 5.158 -8.834 1.00 84.50 97 THR A N 1
ATOM 753 C CA . THR A 1 97 ? 16.702 6.152 -8.966 1.00 84.50 97 THR A CA 1
ATOM 754 C C . THR A 1 97 ? 15.352 5.524 -9.305 1.00 84.50 97 THR A C 1
ATOM 756 O O . THR A 1 97 ? 14.322 5.931 -8.777 1.00 84.50 97 THR A O 1
ATOM 759 N N . LYS A 1 98 ? 15.323 4.522 -10.193 1.00 86.88 98 LYS A N 1
ATOM 760 C CA . LYS A 1 98 ? 14.054 3.882 -10.571 1.00 86.88 98 LYS A CA 1
ATOM 761 C C . LYS A 1 98 ? 13.514 3.025 -9.429 1.00 86.88 98 LYS A C 1
ATOM 763 O O . LYS A 1 98 ? 12.316 3.068 -9.166 1.00 86.88 98 LYS A O 1
ATOM 768 N N . THR A 1 99 ? 14.389 2.282 -8.755 1.00 90.12 99 THR A N 1
ATOM 769 C CA . THR A 1 99 ? 14.023 1.482 -7.583 1.00 90.12 99 THR A CA 1
ATOM 770 C C . THR A 1 99 ? 13.615 2.372 -6.407 1.00 90.12 99 THR A C 1
ATOM 772 O O . THR A 1 99 ? 12.608 2.089 -5.772 1.00 90.12 99 THR A O 1
ATOM 775 N N . ALA A 1 100 ? 14.314 3.487 -6.176 1.00 91.12 100 ALA A N 1
ATOM 776 C CA . ALA A 1 100 ? 13.988 4.501 -5.174 1.00 91.12 100 ALA A CA 1
ATOM 777 C C . ALA A 1 100 ? 12.608 5.112 -5.427 1.00 91.12 100 ALA A C 1
ATOM 779 O O . ALA A 1 100 ? 11.773 5.118 -4.534 1.00 91.12 100 ALA A O 1
ATOM 780 N N . ASN A 1 101 ? 12.311 5.530 -6.661 1.00 92.00 101 ASN A N 1
ATOM 781 C CA . ASN A 1 101 ? 10.996 6.081 -7.005 1.00 92.00 101 ASN A CA 1
ATOM 782 C C . ASN A 1 101 ? 9.863 5.059 -6.815 1.00 92.00 101 ASN A C 1
ATOM 784 O O . ASN A 1 101 ? 8.771 5.410 -6.362 1.00 92.00 101 ASN A O 1
ATOM 788 N N . ALA A 1 102 ? 10.114 3.792 -7.164 1.00 93.56 102 ALA A N 1
ATOM 789 C CA . ALA A 1 102 ? 9.166 2.709 -6.924 1.00 93.56 102 ALA A CA 1
ATOM 790 C C . ALA A 1 102 ? 8.945 2.491 -5.421 1.00 93.56 102 ALA A C 1
ATOM 792 O O . ALA A 1 102 ? 7.804 2.370 -4.981 1.00 93.56 102 ALA A O 1
ATOM 793 N N . LEU A 1 103 ? 10.030 2.492 -4.642 1.00 95.00 103 LEU A N 1
ATOM 794 C CA . LEU A 1 103 ? 10.000 2.347 -3.193 1.00 95.00 103 LEU A CA 1
ATOM 795 C C . LEU A 1 103 ? 9.241 3.500 -2.532 1.00 95.00 103 LEU A C 1
ATOM 797 O O . LEU A 1 103 ? 8.355 3.239 -1.729 1.00 95.00 103 LEU A O 1
ATOM 801 N N . LEU A 1 104 ? 9.518 4.747 -2.916 1.00 95.50 104 LEU A N 1
ATOM 802 C CA . LEU A 1 104 ? 8.796 5.930 -2.442 1.00 95.50 104 LEU A CA 1
ATOM 803 C C . LEU A 1 104 ? 7.298 5.819 -2.737 1.00 95.50 104 LEU A C 1
ATOM 805 O O . LEU A 1 104 ? 6.489 5.955 -1.829 1.00 95.50 104 LEU A O 1
ATOM 809 N N . SER A 1 105 ? 6.924 5.444 -3.965 1.00 96.25 105 SER A N 1
ATOM 810 C CA . SER A 1 105 ? 5.510 5.256 -4.325 1.00 96.25 105 SER A CA 1
ATOM 811 C C . SER A 1 105 ? 4.825 4.177 -3.476 1.00 96.25 105 SER A C 1
ATOM 813 O O . SER A 1 105 ? 3.656 4.307 -3.124 1.00 96.25 105 SER A O 1
ATOM 815 N N . LEU A 1 106 ? 5.535 3.095 -3.142 1.00 97.69 106 LEU A N 1
ATOM 816 C CA . LEU A 1 106 ? 5.010 2.032 -2.283 1.00 97.69 106 LEU A CA 1
ATOM 817 C C . LEU A 1 106 ? 4.940 2.446 -0.807 1.00 97.69 106 LEU A C 1
ATOM 819 O O . LEU A 1 106 ? 4.003 2.049 -0.115 1.00 97.69 106 LEU A O 1
ATOM 823 N N . LEU A 1 107 ? 5.895 3.248 -0.328 1.00 97.69 107 LEU A N 1
ATOM 824 C CA . LEU A 1 107 ? 5.865 3.832 1.014 1.00 97.69 107 LEU A CA 1
ATOM 825 C C . LEU A 1 107 ? 4.713 4.835 1.154 1.00 97.69 107 LEU A C 1
ATOM 827 O O . LEU A 1 107 ? 4.031 4.811 2.175 1.00 97.69 107 LEU A O 1
ATOM 831 N N . ASP A 1 108 ? 4.424 5.631 0.123 1.00 97.81 108 ASP A N 1
ATOM 832 C CA . ASP A 1 108 ? 3.256 6.518 0.085 1.00 97.81 108 ASP A CA 1
ATOM 833 C C . ASP A 1 108 ? 1.949 5.723 0.187 1.00 97.81 108 ASP A C 1
ATOM 835 O O . ASP A 1 108 ? 1.082 6.040 1.008 1.00 97.81 108 ASP A O 1
ATOM 839 N N . ILE A 1 109 ? 1.827 4.636 -0.588 1.00 98.12 109 ILE A N 1
ATOM 840 C CA . ILE A 1 109 ? 0.664 3.743 -0.523 1.00 98.12 109 ILE A CA 1
ATOM 841 C C . ILE A 1 109 ? 0.509 3.156 0.885 1.00 98.12 109 ILE A C 1
ATOM 843 O O . ILE A 1 109 ? -0.582 3.208 1.464 1.00 98.12 109 ILE A O 1
ATOM 847 N N . LEU A 1 110 ? 1.596 2.627 1.455 1.00 98.38 110 LEU A N 1
ATOM 848 C CA . LEU A 1 110 ? 1.601 2.081 2.810 1.00 98.38 110 LEU A CA 1
ATOM 849 C C . LEU A 1 110 ? 1.186 3.144 3.831 1.00 98.38 110 LEU A C 1
ATOM 851 O O . LEU A 1 110 ? 0.340 2.883 4.686 1.00 98.38 110 LEU A O 1
ATOM 855 N N . HIS A 1 111 ? 1.730 4.354 3.731 1.00 97.88 111 HIS A N 1
ATOM 856 C CA . HIS A 1 111 ? 1.386 5.453 4.618 1.00 97.88 111 HIS A CA 1
ATOM 857 C C . HIS A 1 111 ? -0.109 5.799 4.534 1.00 97.88 111 HIS A C 1
ATOM 859 O O . HIS A 1 111 ? -0.763 5.921 5.572 1.00 97.88 111 HIS A O 1
ATOM 865 N N . CYS A 1 112 ? -0.691 5.871 3.331 1.00 97.44 112 CYS A N 1
ATOM 866 C CA . CYS A 1 112 ? -2.132 6.069 3.142 1.00 97.44 112 CYS A CA 1
ATOM 867 C C . CYS A 1 112 ? -2.966 4.975 3.830 1.00 97.44 112 CYS A C 1
ATOM 869 O O . CYS A 1 112 ? -3.911 5.289 4.562 1.00 97.44 112 CYS A O 1
ATOM 871 N N . MET A 1 113 ? -2.589 3.702 3.667 1.00 97.25 113 MET A N 1
ATOM 872 C CA . MET A 1 113 ? -3.264 2.566 4.312 1.00 97.25 113 MET A CA 1
ATOM 873 C C . MET A 1 113 ? -3.199 2.642 5.843 1.00 97.25 113 MET A C 1
ATOM 875 O O . MET A 1 113 ? -4.200 2.424 6.538 1.00 97.25 113 MET A O 1
ATOM 879 N N . LEU A 1 114 ? -2.026 2.974 6.385 1.00 97.25 114 LEU A N 1
ATOM 880 C CA . LEU A 1 114 ? -1.801 3.078 7.825 1.00 97.25 114 LEU A CA 1
ATOM 881 C C . LEU A 1 114 ? -2.525 4.282 8.427 1.00 97.25 114 LEU A C 1
ATOM 883 O O . LEU A 1 114 ? -3.114 4.167 9.502 1.00 97.25 114 LEU A O 1
ATOM 887 N N . MET A 1 115 ? -2.545 5.417 7.728 1.00 96.75 115 MET A N 1
ATOM 888 C CA . MET A 1 115 ? -3.292 6.605 8.138 1.00 96.75 115 MET A CA 1
ATOM 889 C C . MET A 1 115 ? -4.797 6.355 8.149 1.00 96.75 115 MET A C 1
ATOM 891 O O . MET A 1 115 ? -5.480 6.772 9.089 1.00 96.75 115 MET A O 1
ATOM 895 N N . TYR A 1 116 ? -5.324 5.653 7.143 1.00 96.62 116 TYR A N 1
ATOM 896 C CA . TYR A 1 116 ? -6.724 5.237 7.127 1.00 96.62 116 TYR A CA 1
ATOM 897 C C . TYR A 1 116 ? -7.050 4.374 8.354 1.00 96.62 116 TYR A C 1
ATOM 899 O O . TYR A 1 116 ? -7.937 4.719 9.138 1.00 96.62 116 TYR A O 1
ATOM 907 N N . THR A 1 117 ? -6.261 3.323 8.583 1.00 95.69 117 THR A N 1
ATOM 908 C CA . THR A 1 117 ? -6.442 2.396 9.712 1.00 95.69 117 THR A CA 1
ATOM 909 C C . THR A 1 117 ? -6.355 3.111 11.057 1.00 95.69 117 THR A C 1
ATOM 911 O O . THR A 1 117 ? -7.237 2.972 11.903 1.00 95.69 117 THR A O 1
ATOM 914 N N . THR A 1 118 ? -5.340 3.957 11.232 1.00 94.88 118 THR A N 1
ATOM 915 C CA . THR A 1 118 ? -5.139 4.764 12.443 1.00 94.88 118 THR A CA 1
ATOM 916 C C . THR A 1 118 ? -6.327 5.676 12.713 1.00 94.88 118 THR A C 1
ATOM 918 O O . THR A 1 118 ? -6.742 5.823 13.863 1.00 94.88 118 THR A O 1
ATOM 921 N N . ASN A 1 119 ? -6.913 6.277 11.677 1.00 94.31 119 ASN A N 1
ATOM 922 C CA . ASN A 1 119 ? -8.080 7.132 11.844 1.00 94.31 119 ASN A CA 1
ATOM 923 C C . ASN A 1 119 ? -9.315 6.354 12.298 1.00 94.31 119 ASN A C 1
ATOM 925 O O . ASN A 1 119 ? -9.967 6.810 13.236 1.00 94.31 119 ASN A O 1
ATOM 929 N N . ILE A 1 120 ? -9.597 5.195 11.698 1.00 93.38 120 ILE A N 1
ATOM 930 C CA . ILE A 1 120 ? -10.713 4.332 12.113 1.00 93.38 120 ILE A CA 1
ATOM 931 C C . ILE A 1 120 ? -10.528 3.886 13.567 1.00 93.38 120 ILE A C 1
ATOM 933 O O . ILE A 1 120 ? -11.385 4.156 14.407 1.00 93.38 120 ILE A O 1
ATOM 937 N N . VAL A 1 121 ? -9.364 3.321 13.908 1.00 92.31 121 VAL A N 1
ATOM 938 C CA . VAL A 1 121 ? -9.060 2.868 15.276 1.00 92.31 121 VAL A CA 1
ATOM 939 C C . VAL A 1 121 ? -9.180 4.020 16.277 1.00 92.31 121 VAL A C 1
ATOM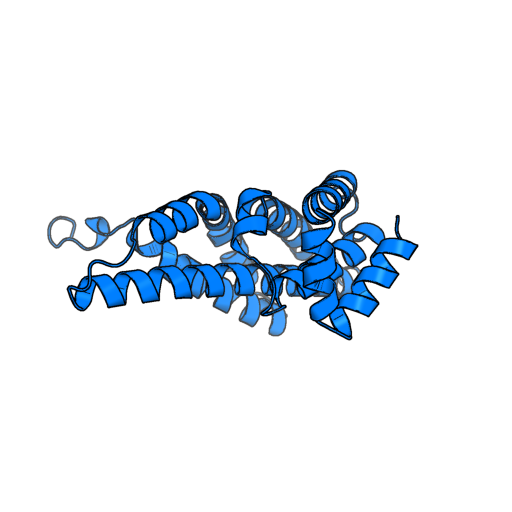 941 O O . VAL A 1 121 ? -9.817 3.885 17.322 1.00 92.31 121 VAL A O 1
ATOM 944 N N . ARG A 1 122 ? -8.630 5.198 15.961 1.00 91.25 122 ARG A N 1
ATOM 945 C CA . ARG A 1 122 ? -8.709 6.377 16.834 1.00 91.25 122 ARG A CA 1
ATOM 946 C C . ARG A 1 122 ? -10.148 6.851 17.033 1.00 91.25 122 ARG A C 1
ATOM 948 O O . ARG A 1 122 ? -10.504 7.189 18.161 1.00 91.25 122 ARG A O 1
ATOM 955 N N . GLN A 1 123 ? -10.961 6.888 15.978 1.00 90.31 123 GLN A N 1
ATOM 956 C CA . GLN A 1 123 ? -12.375 7.267 16.063 1.00 90.31 123 GLN A CA 1
ATOM 957 C C . GLN A 1 123 ? -13.156 6.288 16.946 1.00 90.31 123 GLN A C 1
ATOM 959 O O . GLN A 1 123 ? -13.856 6.722 17.863 1.00 90.31 123 GLN A O 1
ATOM 964 N N . THR A 1 124 ? -12.959 4.983 16.751 1.00 89.44 124 THR A N 1
ATOM 965 C CA . THR A 1 124 ? -13.566 3.932 17.576 1.00 89.44 124 THR A CA 1
ATOM 966 C C . THR A 1 124 ? -13.162 4.065 19.047 1.00 89.44 124 THR A C 1
ATOM 968 O O . THR A 1 124 ? -14.025 4.093 19.927 1.00 89.44 124 THR A O 1
ATOM 971 N N . LEU A 1 125 ? -11.868 4.239 19.342 1.00 87.00 125 LEU A N 1
ATOM 972 C CA . LEU A 1 125 ? -11.378 4.421 20.714 1.00 87.00 125 LEU A CA 1
ATOM 973 C C . LEU A 1 125 ? -11.932 5.693 21.375 1.00 87.00 125 LEU A C 1
ATOM 975 O O . LEU A 1 125 ? -12.209 5.702 22.576 1.00 87.00 125 LEU A O 1
ATOM 979 N N . GLN A 1 126 ? -12.096 6.779 20.616 1.00 86.94 126 GLN A N 1
ATOM 980 C CA . GLN A 1 126 ? -12.698 8.019 21.115 1.00 86.94 126 GLN A CA 1
ATOM 981 C C . GLN A 1 126 ? -14.190 7.842 21.426 1.00 86.94 126 GLN A C 1
ATOM 983 O O . GLN A 1 126 ? -14.643 8.269 22.491 1.00 86.94 126 GLN A O 1
ATOM 988 N N . ALA A 1 127 ? -14.937 7.166 20.551 1.00 86.38 127 ALA A N 1
ATOM 989 C CA . ALA A 1 127 ? -16.347 6.857 20.771 1.00 86.38 127 ALA A CA 1
ATOM 990 C C . ALA A 1 127 ? -16.542 5.977 22.019 1.00 86.38 127 ALA A C 1
ATOM 992 O O . ALA A 1 127 ? -17.361 6.302 22.883 1.00 86.38 127 ALA A O 1
ATOM 993 N N . GLN A 1 128 ? -15.708 4.946 22.189 1.00 82.19 128 GLN A N 1
ATOM 994 C CA . GLN A 1 128 ? -15.700 4.092 23.381 1.00 82.19 128 GLN A CA 1
ATOM 995 C C . GLN A 1 128 ? -15.461 4.890 24.672 1.00 82.19 128 GLN A C 1
ATOM 997 O O . GLN A 1 128 ? -16.233 4.780 25.623 1.00 82.19 128 GLN A O 1
ATOM 1002 N N . LYS A 1 129 ? -14.464 5.786 24.691 1.00 82.62 129 LYS A N 1
ATOM 1003 C CA . LYS A 1 129 ? -14.191 6.657 25.853 1.00 82.62 129 LYS A CA 1
ATOM 1004 C C . LYS A 1 129 ? -15.342 7.611 26.186 1.00 82.62 129 LYS A C 1
ATOM 1006 O O . LYS A 1 129 ? -15.517 7.965 27.347 1.00 82.62 129 LYS A O 1
ATOM 1011 N N . SER A 1 130 ? -16.114 8.034 25.186 1.00 83.31 130 SER A N 1
ATOM 1012 C CA . SER A 1 130 ? -17.263 8.933 25.365 1.00 83.31 130 SER A CA 1
ATOM 1013 C C . SER A 1 130 ? -18.558 8.230 25.804 1.00 83.31 130 SER A C 1
ATOM 1015 O O . SER A 1 130 ? -19.565 8.900 26.015 1.00 83.31 130 SER A O 1
ATOM 1017 N N . GLY A 1 131 ? -18.552 6.896 25.938 1.00 75.75 131 GLY A N 1
ATOM 1018 C CA . GLY A 1 131 ? -19.728 6.111 26.331 1.00 75.75 131 GLY A CA 1
ATOM 1019 C C . GLY A 1 131 ? -20.785 5.957 25.232 1.00 75.75 131 GLY A C 1
ATOM 1020 O O . GLY A 1 131 ? -21.888 5.497 25.511 1.00 75.75 131 GLY A O 1
ATOM 1021 N N . THR A 1 132 ? -20.465 6.325 23.987 1.00 73.06 132 THR A N 1
ATOM 1022 C CA . THR A 1 132 ? -21.384 6.243 22.836 1.00 73.06 132 THR A CA 1
ATOM 1023 C C . THR A 1 132 ? -21.397 4.869 22.161 1.00 73.06 132 THR A C 1
ATOM 1025 O O . THR A 1 132 ? -22.174 4.668 21.235 1.00 73.06 132 THR A O 1
ATOM 1028 N N . GLY A 1 133 ? -20.588 3.915 22.645 1.00 66.50 133 GLY A N 1
ATOM 1029 C CA . GLY A 1 133 ? -20.577 2.531 22.159 1.00 66.50 133 GLY A CA 1
ATOM 1030 C C . GLY A 1 133 ? -20.160 2.427 20.692 1.00 66.50 133 GLY A C 1
ATOM 1031 O O . GLY A 1 133 ? -20.912 1.898 19.882 1.00 66.50 133 GLY A O 1
ATOM 1032 N N . GLY A 1 134 ? -18.992 2.982 20.346 1.00 67.00 134 GLY A N 1
ATOM 1033 C CA . GLY A 1 134 ? -18.475 2.951 18.974 1.00 67.00 134 GLY A CA 1
ATOM 1034 C C . GLY A 1 134 ? -18.320 1.530 18.434 1.00 67.00 134 GLY A C 1
ATOM 1035 O O . GLY A 1 134 ? -17.982 0.622 19.192 1.00 67.00 134 GLY A O 1
ATOM 1036 N N . ASP A 1 135 ? -18.534 1.361 17.130 1.00 74.06 135 ASP A N 1
ATOM 1037 C CA . ASP A 1 135 ? -18.383 0.083 16.435 1.00 74.06 135 ASP A CA 1
ATOM 1038 C C . ASP A 1 135 ? -16.915 -0.378 16.479 1.00 74.06 135 ASP A C 1
ATOM 1040 O O . ASP A 1 135 ? -16.046 0.148 15.774 1.00 74.06 135 ASP A O 1
ATOM 1044 N N . THR A 1 136 ? -16.619 -1.303 17.396 1.00 86.88 136 THR A N 1
ATOM 1045 C CA . THR A 1 136 ? -15.281 -1.882 17.559 1.00 86.88 136 THR A CA 1
ATOM 1046 C C . THR A 1 136 ? -14.983 -2.935 16.513 1.00 86.88 136 THR A C 1
ATOM 1048 O O . THR A 1 136 ? -13.814 -3.136 16.200 1.00 86.88 136 THR A O 1
ATOM 1051 N N . GLN A 1 137 ? -16.015 -3.541 15.922 1.00 89.69 137 GLN A N 1
ATOM 1052 C CA . GLN A 1 137 ? -15.850 -4.655 15.001 1.00 89.69 137 GLN A CA 1
ATOM 1053 C C . GLN A 1 137 ? -15.093 -4.220 13.749 1.00 89.69 137 GLN A C 1
ATOM 1055 O O . GLN A 1 137 ? -14.102 -4.841 13.387 1.00 89.69 137 GLN A O 1
ATOM 1060 N N . VAL A 1 138 ? -15.480 -3.091 13.150 1.00 90.25 138 VAL A N 1
ATOM 1061 C CA . VAL A 1 138 ? -14.809 -2.565 11.948 1.00 90.25 138 VAL A CA 1
ATOM 1062 C C . VAL A 1 138 ? -13.327 -2.276 12.208 1.00 90.25 138 VAL A C 1
ATOM 1064 O O . VAL A 1 138 ? -12.482 -2.548 11.358 1.00 90.25 138 VAL A O 1
ATOM 1067 N N . ALA A 1 139 ? -12.989 -1.735 13.382 1.00 92.12 139 ALA A N 1
ATOM 1068 C CA . ALA A 1 139 ? -11.601 -1.455 13.740 1.00 92.12 139 ALA A CA 1
ATOM 1069 C C . ALA A 1 139 ? -10.796 -2.746 13.967 1.00 92.12 139 ALA A C 1
ATOM 1071 O O . ALA A 1 139 ? -9.651 -2.832 13.526 1.00 92.12 139 ALA A O 1
ATOM 1072 N N . GLU A 1 140 ? -11.385 -3.741 14.631 1.00 91.88 140 GLU A N 1
ATOM 1073 C CA . GLU A 1 140 ? -10.766 -5.050 14.863 1.00 91.88 140 GLU A CA 1
ATOM 1074 C C . GLU A 1 140 ? -10.549 -5.817 13.555 1.00 91.88 140 GLU A C 1
ATOM 1076 O O . GLU A 1 140 ? -9.436 -6.276 13.298 1.00 91.88 140 GLU A O 1
ATOM 1081 N N . ASP A 1 141 ? -11.564 -5.885 12.693 1.00 94.00 141 ASP A N 1
ATOM 1082 C CA . ASP A 1 141 ? -11.477 -6.531 11.383 1.00 94.00 141 ASP A CA 1
ATOM 1083 C C . ASP A 1 141 ? -10.397 -5.872 10.524 1.00 94.00 141 ASP A C 1
ATOM 1085 O O . ASP A 1 141 ? -9.573 -6.556 9.916 1.00 94.00 141 ASP A O 1
ATOM 1089 N N . LEU A 1 142 ? -10.328 -4.538 10.533 1.00 94.75 142 LEU A N 1
ATOM 1090 C CA . LEU A 1 142 ? -9.315 -3.803 9.785 1.00 94.75 142 LEU A CA 1
ATOM 1091 C C . LEU A 1 142 ? -7.894 -4.074 10.303 1.00 94.75 142 LEU A C 1
ATOM 1093 O O . LEU A 1 142 ? -6.969 -4.221 9.503 1.00 94.75 142 LEU A O 1
ATOM 1097 N N . LEU A 1 143 ? -7.704 -4.175 11.623 1.00 94.75 143 LEU A N 1
ATOM 1098 C CA . LEU A 1 143 ? -6.422 -4.572 12.219 1.00 94.75 143 LEU A CA 1
ATOM 1099 C C . LEU A 1 143 ? -6.052 -6.021 11.868 1.00 94.75 143 LEU A C 1
ATOM 1101 O O . LEU A 1 143 ? -4.881 -6.320 11.643 1.00 94.75 143 LEU A O 1
ATOM 1105 N N . LEU A 1 144 ? -7.030 -6.927 11.791 1.00 94.75 144 LEU A N 1
ATOM 1106 C CA . LEU A 1 144 ? -6.801 -8.313 11.379 1.00 94.75 144 LEU A CA 1
ATOM 1107 C C . LEU A 1 144 ? -6.406 -8.407 9.901 1.00 94.75 144 LEU A C 1
ATOM 1109 O O . LEU A 1 144 ? -5.436 -9.097 9.581 1.00 94.75 144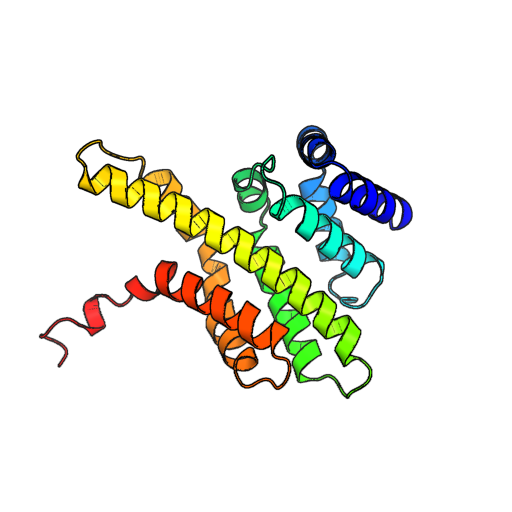 LEU A O 1
ATOM 1113 N N . ILE A 1 145 ? -7.100 -7.686 9.015 1.00 95.12 145 ILE A N 1
ATOM 1114 C CA . ILE A 1 145 ? -6.787 -7.641 7.578 1.00 95.12 145 ILE A CA 1
ATOM 1115 C C . ILE A 1 145 ? -5.391 -7.052 7.342 1.00 95.12 145 ILE A C 1
ATOM 1117 O O . ILE A 1 145 ? -4.643 -7.543 6.498 1.00 95.12 145 ILE A O 1
ATOM 1121 N N . ASN A 1 146 ? -5.008 -6.039 8.121 1.00 94.94 146 ASN A N 1
ATOM 1122 C CA . ASN A 1 146 ? -3.711 -5.374 8.009 1.00 94.94 146 ASN A CA 1
ATOM 1123 C C . ASN A 1 146 ? -2.584 -6.044 8.801 1.00 94.94 146 ASN A C 1
ATOM 1125 O O . ASN A 1 146 ? -1.453 -5.556 8.770 1.00 94.94 146 ASN A O 1
ATOM 1129 N N . LYS A 1 147 ? -2.842 -7.178 9.457 1.00 93.38 147 LYS A N 1
ATOM 1130 C CA . LYS A 1 147 ? -1.821 -7.938 10.183 1.00 93.38 147 LYS A CA 1
ATOM 1131 C C . LYS A 1 147 ? -0.574 -8.264 9.342 1.00 93.38 147 LYS A C 1
ATOM 1133 O O . LYS A 1 147 ? 0.511 -8.117 9.889 1.00 93.38 147 LYS A O 1
ATOM 1138 N N . PRO A 1 148 ? -0.651 -8.624 8.042 1.00 94.25 148 PRO A N 1
ATOM 1139 C CA . PRO A 1 148 ? 0.549 -8.861 7.232 1.00 94.25 148 PRO A CA 1
ATOM 1140 C C . PRO A 1 148 ? 1.503 -7.660 7.166 1.00 94.25 148 PRO A C 1
ATOM 1142 O O . PRO A 1 148 ? 2.700 -7.841 6.965 1.00 94.25 148 PRO A O 1
ATOM 1145 N N . LEU A 1 149 ? 1.011 -6.429 7.367 1.00 95.25 149 LEU A N 1
ATOM 1146 C CA . LEU A 1 149 ? 1.856 -5.232 7.361 1.00 95.25 149 LEU A CA 1
ATOM 1147 C C . LEU A 1 149 ? 2.876 -5.230 8.513 1.00 95.25 149 LEU A C 1
ATOM 1149 O O . LEU A 1 149 ? 3.874 -4.517 8.433 1.00 95.25 149 LEU A O 1
ATOM 1153 N N . THR A 1 150 ? 2.676 -6.027 9.573 1.00 94.06 150 THR A N 1
ATOM 1154 C CA . THR A 1 150 ? 3.658 -6.140 10.665 1.00 94.06 150 THR A CA 1
ATOM 1155 C C . THR A 1 150 ? 4.967 -6.778 10.213 1.00 94.06 150 THR A C 1
ATOM 1157 O O . THR A 1 150 ? 6.014 -6.478 10.784 1.00 94.06 150 THR A O 1
ATOM 1160 N N . ASP A 1 151 ? 4.938 -7.594 9.157 1.00 94.06 151 ASP A N 1
ATOM 1161 C CA . ASP A 1 151 ? 6.138 -8.228 8.597 1.00 94.06 151 ASP A CA 1
ATOM 1162 C C . ASP A 1 151 ? 7.083 -7.187 7.965 1.00 94.06 151 ASP A C 1
ATOM 1164 O O . ASP A 1 151 ? 8.286 -7.414 7.831 1.00 94.06 151 ASP A O 1
ATOM 1168 N N . LEU A 1 152 ? 6.564 -5.993 7.655 1.00 95.69 152 LEU A N 1
ATOM 1169 C CA . LEU A 1 152 ? 7.338 -4.877 7.118 1.00 95.69 152 LEU A CA 1
ATOM 1170 C C . LEU A 1 152 ? 8.152 -4.133 8.181 1.00 95.69 152 LEU A C 1
ATOM 1172 O O . LEU A 1 152 ? 9.040 -3.368 7.816 1.00 95.69 152 LEU A O 1
ATOM 1176 N N . ILE A 1 153 ? 7.913 -4.347 9.482 1.00 94.62 153 ILE A N 1
ATOM 1177 C CA . ILE A 1 153 ? 8.607 -3.612 10.557 1.00 94.62 153 ILE A CA 1
ATOM 1178 C C . ILE A 1 153 ? 10.128 -3.759 10.426 1.00 94.62 153 ILE A C 1
ATOM 1180 O O . ILE A 1 153 ? 10.850 -2.763 10.404 1.00 94.62 153 ILE A O 1
ATOM 1184 N N . SER A 1 154 ? 10.624 -4.991 10.282 1.00 93.44 154 SER A N 1
ATOM 1185 C CA . SER A 1 154 ? 12.060 -5.251 10.132 1.00 93.44 154 SER A CA 1
ATOM 1186 C C . SER A 1 154 ? 12.642 -4.677 8.840 1.00 93.44 154 SER A C 1
ATOM 1188 O O . SER A 1 154 ? 13.825 -4.343 8.810 1.00 93.44 154 SER A O 1
ATOM 1190 N N . LEU A 1 155 ? 11.839 -4.552 7.781 1.00 93.69 155 LEU A N 1
ATOM 1191 C CA . LEU A 1 155 ? 12.268 -3.963 6.510 1.00 93.69 155 LEU A CA 1
ATOM 1192 C C . LEU A 1 155 ? 12.347 -2.444 6.600 1.00 93.69 155 LEU A C 1
ATOM 1194 O O . LEU A 1 155 ? 13.352 -1.862 6.208 1.00 93.69 155 LEU A O 1
ATOM 1198 N N . LEU A 1 156 ? 11.343 -1.801 7.193 1.00 94.94 156 LEU A N 1
ATOM 1199 C CA . LEU A 1 156 ? 11.353 -0.357 7.414 1.00 94.94 156 LEU A CA 1
ATOM 1200 C C . LEU A 1 156 ? 12.524 0.055 8.311 1.00 94.94 156 LEU A C 1
ATOM 1202 O O . LEU A 1 156 ? 13.197 1.033 8.007 1.00 94.94 156 LEU A O 1
ATOM 1206 N N . ILE A 1 157 ? 12.840 -0.725 9.353 1.00 94.06 157 ILE A N 1
ATOM 1207 C CA . ILE A 1 157 ? 14.026 -0.493 10.197 1.00 94.06 157 ILE A CA 1
ATOM 1208 C C . ILE A 1 157 ? 15.323 -0.522 9.376 1.00 94.06 157 ILE A C 1
ATOM 1210 O O . ILE A 1 157 ? 16.233 0.242 9.677 1.00 94.06 157 ILE A O 1
ATOM 1214 N N . GLN A 1 158 ? 15.427 -1.360 8.340 1.00 91.81 158 GLN A N 1
ATOM 1215 C CA . GLN A 1 158 ? 16.615 -1.409 7.476 1.00 91.81 158 GLN A CA 1
ATOM 1216 C C . GLN A 1 158 ? 16.733 -0.200 6.540 1.00 91.81 158 GLN A C 1
ATOM 1218 O O . GLN A 1 158 ? 17.841 0.135 6.134 1.00 91.81 158 GLN A O 1
ATOM 1223 N N . LEU A 1 159 ? 15.622 0.471 6.224 1.00 90.75 159 LEU A N 1
ATOM 1224 C CA . LEU A 1 159 ? 15.619 1.691 5.410 1.00 90.75 159 LEU A CA 1
ATOM 1225 C C . LEU A 1 159 ? 15.981 2.946 6.220 1.00 90.75 159 LEU A C 1
ATOM 1227 O O . LEU A 1 159 ? 16.420 3.940 5.649 1.00 90.75 159 LEU A O 1
ATOM 1231 N N . VAL A 1 160 ? 15.826 2.906 7.549 1.00 87.75 160 VAL A N 1
ATOM 1232 C CA . VAL A 1 160 ? 16.072 4.053 8.443 1.00 87.75 160 VAL A CA 1
ATOM 1233 C C . VAL A 1 160 ? 17.536 4.544 8.432 1.00 87.75 160 VAL A C 1
ATOM 1235 O O . VAL A 1 160 ? 17.751 5.751 8.452 1.00 87.75 160 VAL A O 1
ATOM 1238 N N . PRO A 1 161 ? 18.570 3.685 8.390 1.00 83.88 161 PRO A N 1
ATOM 1239 C CA . PRO A 1 161 ? 19.963 4.136 8.314 1.00 83.88 161 PRO A CA 1
ATOM 1240 C C . PRO A 1 161 ? 20.410 4.645 6.932 1.00 83.88 161 PRO A C 1
ATOM 1242 O O . PRO A 1 161 ? 21.601 4.903 6.763 1.00 83.88 161 PRO A O 1
ATOM 1245 N N . GLY A 1 162 ? 19.517 4.710 5.937 1.00 76.75 162 GLY A N 1
ATOM 1246 C CA . GLY A 1 162 ? 19.861 5.045 4.553 1.00 76.75 162 GLY A CA 1
ATOM 1247 C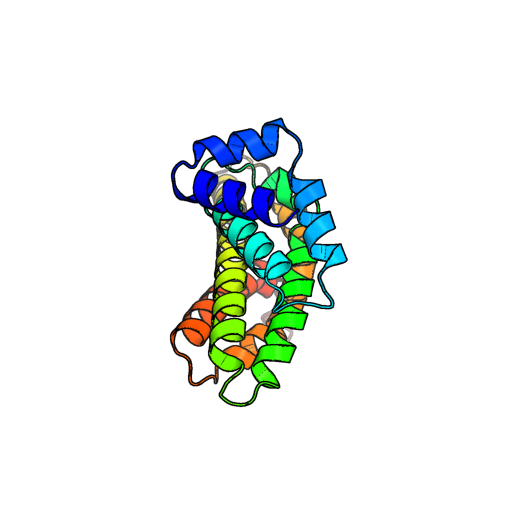 C . GLY A 1 162 ? 20.311 6.496 4.344 1.00 76.75 162 GLY A C 1
ATOM 1248 O O . GLY A 1 162 ? 19.971 7.387 5.117 1.00 76.75 162 GLY A O 1
ATOM 1249 N N . GLU A 1 163 ? 21.068 6.735 3.267 1.00 77.56 163 GLU A N 1
ATOM 1250 C CA . GLU A 1 163 ? 21.524 8.082 2.875 1.00 77.56 163 GLU A CA 1
ATOM 1251 C C . GLU A 1 163 ? 20.430 8.911 2.181 1.00 77.56 163 GLU A C 1
ATOM 1253 O O . GLU A 1 163 ? 20.495 10.141 2.168 1.00 77.56 163 GLU A O 1
ATOM 1258 N N . ASP A 1 164 ? 19.424 8.247 1.606 1.00 88.06 164 ASP A N 1
ATOM 1259 C CA . ASP A 1 164 ? 18.292 8.899 0.953 1.00 88.06 164 ASP A CA 1
ATOM 1260 C C . ASP A 1 164 ? 17.288 9.402 2.001 1.00 88.06 164 ASP A C 1
ATOM 1262 O O . ASP A 1 164 ? 16.546 8.627 2.614 1.00 88.06 164 ASP A O 1
ATOM 1266 N N . THR A 1 165 ? 17.278 10.721 2.202 1.00 89.00 165 THR A N 1
ATOM 1267 C CA . THR A 1 165 ? 16.424 11.393 3.188 1.00 89.00 165 THR A CA 1
ATOM 1268 C C . THR A 1 165 ? 14.933 11.176 2.926 1.00 89.00 165 THR A C 1
ATOM 1270 O O . THR A 1 165 ? 14.178 11.027 3.884 1.00 89.00 165 THR A O 1
ATOM 1273 N N . GLU A 1 166 ? 14.489 11.131 1.666 1.00 92.50 166 GLU A N 1
ATOM 1274 C CA . GLU A 1 166 ? 13.063 10.976 1.343 1.00 92.50 166 GLU A CA 1
ATOM 1275 C C . GLU A 1 166 ? 12.578 9.570 1.713 1.00 92.50 166 GLU A C 1
ATOM 1277 O O . GLU A 1 166 ? 11.511 9.403 2.317 1.00 92.50 166 GLU A O 1
ATOM 1282 N N . ILE A 1 167 ? 13.396 8.552 1.423 1.00 93.31 167 ILE A N 1
ATOM 1283 C CA . ILE A 1 167 ? 13.112 7.162 1.800 1.00 93.31 167 ILE A CA 1
ATOM 1284 C C . ILE A 1 167 ? 13.158 7.007 3.320 1.00 93.31 167 ILE A C 1
ATOM 1286 O O . ILE A 1 167 ? 12.257 6.395 3.899 1.00 93.31 167 ILE A O 1
ATOM 1290 N N . PHE A 1 168 ? 14.166 7.586 3.977 1.00 91.88 168 PHE A N 1
ATOM 1291 C CA . PHE A 1 168 ? 14.291 7.582 5.434 1.00 91.88 168 PHE A CA 1
ATOM 1292 C C . PHE A 1 168 ? 13.052 8.174 6.121 1.00 91.88 168 PHE A C 1
ATOM 1294 O O . PHE A 1 168 ? 12.492 7.553 7.032 1.00 91.88 168 PHE A O 1
ATOM 1301 N N . GLU A 1 169 ? 12.608 9.359 5.696 1.00 95.00 169 GLU A N 1
ATOM 1302 C CA . GLU A 1 169 ? 11.455 10.042 6.285 1.00 95.00 169 GLU A CA 1
ATOM 1303 C C . GLU A 1 169 ? 10.171 9.233 6.076 1.00 95.00 169 GLU A C 1
ATOM 1305 O O . GLU A 1 169 ? 9.436 8.977 7.036 1.00 95.00 169 GLU A O 1
ATOM 1310 N N . SER A 1 170 ? 9.941 8.763 4.849 1.00 95.44 170 SER A N 1
ATOM 1311 C CA . SER A 1 170 ? 8.749 7.990 4.485 1.00 95.44 170 SER A CA 1
ATOM 1312 C C . SER A 1 170 ? 8.688 6.651 5.232 1.00 95.44 170 SER A C 1
ATOM 1314 O O . SER A 1 170 ? 7.648 6.283 5.793 1.00 95.44 170 SER A O 1
ATOM 1316 N N . ALA A 1 171 ? 9.817 5.941 5.332 1.00 96.44 171 ALA A N 1
ATOM 1317 C CA . ALA A 1 171 ? 9.916 4.694 6.085 1.00 96.44 171 ALA A CA 1
ATOM 1318 C C . ALA A 1 171 ? 9.698 4.915 7.590 1.00 96.44 171 ALA A C 1
ATOM 1320 O O . ALA A 1 171 ? 8.980 4.143 8.231 1.00 96.44 171 ALA A O 1
ATOM 1321 N N . SER A 1 172 ? 10.255 5.992 8.151 1.00 96.06 172 SER A N 1
ATOM 1322 C CA . SER A 1 172 ? 10.100 6.343 9.569 1.00 96.06 172 SER A CA 1
ATOM 1323 C C . SER A 1 172 ? 8.651 6.674 9.931 1.00 96.06 172 SER A C 1
ATOM 1325 O O . SER A 1 172 ? 8.162 6.257 10.985 1.00 96.06 172 SER A O 1
ATOM 1327 N N . GLN A 1 173 ? 7.935 7.388 9.057 1.00 96.56 173 GLN A N 1
ATOM 1328 C CA . GLN A 1 173 ? 6.514 7.690 9.243 1.00 96.56 173 GLN A CA 1
ATOM 1329 C C . GLN A 1 173 ? 5.666 6.412 9.239 1.00 96.56 173 GLN A C 1
ATOM 1331 O O . GLN A 1 173 ? 4.866 6.201 10.155 1.00 96.56 173 GLN A O 1
ATOM 1336 N N . CYS A 1 174 ? 5.890 5.522 8.267 1.00 97.38 174 CYS A N 1
ATOM 1337 C CA . CYS A 1 174 ? 5.208 4.229 8.206 1.00 97.38 174 CYS A CA 1
ATOM 1338 C C . CYS A 1 174 ? 5.493 3.372 9.447 1.00 97.38 174 CYS A C 1
ATOM 1340 O O . CYS A 1 174 ? 4.571 2.821 10.052 1.00 97.38 174 CYS A O 1
ATOM 1342 N N . LEU A 1 175 ? 6.759 3.302 9.872 1.00 96.06 175 LEU A N 1
ATOM 1343 C CA . LEU A 1 175 ? 7.173 2.544 11.051 1.00 96.06 175 LEU A CA 1
ATOM 1344 C C . LEU A 1 175 ? 6.495 3.070 12.322 1.00 96.06 175 LEU A C 1
ATOM 1346 O O . LEU A 1 175 ? 5.985 2.285 13.120 1.00 96.06 175 LEU A O 1
ATOM 1350 N N . SER A 1 176 ? 6.435 4.393 12.491 1.00 95.31 176 SER A N 1
ATOM 1351 C CA . SER A 1 176 ? 5.763 5.025 13.629 1.00 95.31 176 SER A CA 1
ATOM 1352 C C . SER A 1 176 ? 4.284 4.638 13.712 1.00 95.31 176 SER A C 1
ATOM 1354 O O . SER A 1 176 ? 3.801 4.284 14.788 1.00 95.31 176 SER A O 1
ATOM 1356 N N . LEU A 1 177 ? 3.567 4.646 12.584 1.00 96.00 177 LEU A N 1
ATOM 1357 C CA . LEU A 1 177 ? 2.156 4.252 12.544 1.00 96.00 177 LEU A CA 1
ATOM 1358 C C . LEU A 1 177 ? 1.966 2.753 12.816 1.00 96.00 177 LEU A C 1
ATOM 1360 O O . LEU A 1 177 ? 1.081 2.386 13.588 1.00 96.00 177 LEU A O 1
ATOM 1364 N N . LEU A 1 178 ? 2.812 1.884 12.252 1.00 94.94 178 LEU A N 1
ATOM 1365 C CA . LEU A 1 178 ? 2.766 0.441 12.524 1.00 94.94 178 LEU A CA 1
ATOM 1366 C C . LEU A 1 178 ? 2.983 0.129 14.006 1.00 94.94 178 LEU A C 1
ATOM 1368 O O . LEU A 1 178 ? 2.242 -0.665 14.582 1.00 94.94 178 LEU A O 1
ATOM 1372 N N . VAL A 1 179 ? 3.953 0.783 14.647 1.00 91.56 179 VAL A N 1
ATOM 1373 C CA . VAL A 1 179 ? 4.204 0.619 16.086 1.00 91.56 179 VAL A CA 1
ATOM 1374 C C . VAL A 1 179 ? 3.038 1.162 16.918 1.00 91.56 179 VAL A C 1
ATOM 1376 O O . VAL A 1 179 ? 2.677 0.554 17.919 1.00 91.56 179 VAL A O 1
ATOM 1379 N N . GLN A 1 180 ? 2.392 2.256 16.512 1.00 90.88 180 GLN A N 1
ATOM 1380 C CA . GLN A 1 180 ? 1.201 2.761 17.209 1.00 90.88 180 GLN A CA 1
ATOM 1381 C C . GLN A 1 180 ? 0.001 1.808 17.102 1.00 90.88 180 GLN A C 1
ATOM 1383 O O . GLN A 1 180 ? -0.741 1.655 18.070 1.00 90.88 180 GLN A O 1
ATOM 1388 N N . LEU A 1 181 ? -0.184 1.170 15.944 1.00 91.75 181 LEU A N 1
ATOM 1389 C CA . LEU A 1 181 ? -1.289 0.243 15.689 1.00 91.75 181 LEU A CA 1
ATOM 1390 C C . LEU A 1 181 ? -1.070 -1.133 16.334 1.00 91.75 181 LEU A C 1
ATOM 1392 O O . LEU A 1 181 ? -2.003 -1.693 16.905 1.00 91.75 181 LEU A O 1
ATOM 1396 N N . TYR A 1 182 ? 0.152 -1.668 16.271 1.00 89.38 182 TYR A N 1
ATOM 1397 C CA . TYR A 1 182 ? 0.451 -3.059 16.637 1.00 89.38 182 TYR A CA 1
ATOM 1398 C C . TYR A 1 182 ? 1.436 -3.212 17.801 1.00 89.38 182 TYR A C 1
ATOM 1400 O O . TYR A 1 182 ? 1.543 -4.295 18.375 1.00 89.38 182 TYR A O 1
ATOM 1408 N N . GLY A 1 183 ? 2.123 -2.148 18.217 1.00 73.12 183 GLY A N 1
ATOM 1409 C CA . GLY A 1 183 ? 3.085 -2.172 19.329 1.00 73.12 183 GLY A CA 1
ATOM 1410 C C . GLY A 1 183 ? 2.444 -2.311 20.713 1.00 73.12 183 GLY A C 1
ATOM 1411 O O . GLY A 1 183 ? 3.141 -2.553 21.692 1.00 73.12 183 GLY A O 1
ATOM 1412 N N . GLY A 1 184 ? 1.113 -2.216 20.807 1.00 61.16 184 GLY A N 1
ATOM 1413 C CA . GLY A 1 184 ? 0.356 -2.546 22.019 1.00 61.16 184 GLY A CA 1
ATOM 1414 C C . GLY A 1 184 ? 0.185 -4.050 22.267 1.00 61.16 184 GLY A C 1
ATOM 1415 O O . GLY A 1 184 ? -0.283 -4.434 23.334 1.00 61.16 184 GLY A O 1
ATOM 1416 N N . SER A 1 185 ? 0.585 -4.913 21.326 1.00 49.28 185 SER A N 1
ATOM 1417 C CA . SER A 1 185 ? 0.492 -6.381 21.464 1.00 49.28 185 SER A CA 1
ATOM 1418 C C . SER A 1 185 ? 1.389 -6.963 22.570 1.00 49.28 185 SER A C 1
ATOM 1420 O O . SER A 1 185 ? 1.322 -8.150 22.872 1.00 49.28 185 SER A O 1
ATOM 1422 N N . SER A 1 186 ? 2.182 -6.114 23.222 1.00 46.91 186 SER A N 1
ATOM 1423 C CA . SER A 1 186 ? 3.125 -6.455 24.278 1.00 46.91 186 SER A CA 1
ATOM 1424 C C . SER A 1 186 ? 2.834 -5.666 25.571 1.00 46.91 186 SER A C 1
ATOM 1426 O O . SER A 1 186 ? 3.740 -5.164 26.241 1.00 46.91 186 SER A O 1
ATOM 1428 N N . GLN A 1 187 ? 1.552 -5.537 25.936 1.00 44.97 187 GLN A N 1
ATOM 1429 C CA . GLN A 1 187 ? 1.113 -4.901 27.190 1.00 44.97 187 GLN A CA 1
ATOM 1430 C C . GLN A 1 187 ? 1.534 -5.698 28.448 1.00 44.97 187 GLN A C 1
ATOM 1432 O O . GLN A 1 187 ? 1.573 -5.138 29.541 1.00 44.97 187 GLN A O 1
ATOM 1437 N N . GLU A 1 188 ? 1.948 -6.963 28.294 1.00 44.25 188 GLU A N 1
ATOM 1438 C CA . GLU A 1 188 ? 2.567 -7.777 29.358 1.00 44.25 188 GLU A CA 1
ATOM 1439 C C . GLU A 1 188 ? 4.066 -7.496 29.580 1.00 44.25 188 GLU A C 1
ATOM 1441 O O . GLU A 1 188 ? 4.611 -7.870 30.614 1.00 44.25 188 GLU A O 1
ATOM 1446 N N . SER A 1 189 ? 4.755 -6.803 28.668 1.00 48.06 189 SER A N 1
ATOM 1447 C CA . SER A 1 189 ? 6.196 -6.493 28.831 1.00 48.06 189 SER A CA 1
ATOM 1448 C C . SER A 1 189 ? 6.470 -5.278 29.716 1.00 48.06 189 SER A C 1
ATOM 1450 O O . SER A 1 189 ? 7.618 -5.015 30.055 1.00 48.06 189 SER A O 1
ATOM 1452 N N . MET A 1 190 ? 5.425 -4.527 30.074 1.00 44.47 190 MET A N 1
ATOM 1453 C CA . MET A 1 190 ? 5.507 -3.346 30.940 1.00 44.47 190 MET A CA 1
ATOM 1454 C C . MET A 1 190 ? 4.635 -3.504 32.196 1.00 44.47 190 MET A C 1
ATOM 1456 O O . MET A 1 190 ? 4.311 -2.511 32.849 1.00 44.47 190 MET A O 1
ATOM 1460 N N . SER A 1 191 ? 4.227 -4.733 32.540 1.00 40.16 191 SER A N 1
ATOM 1461 C CA . SER A 1 191 ? 3.667 -5.000 33.862 1.00 40.16 191 SER A CA 1
ATOM 1462 C C . SER A 1 191 ? 4.806 -4.982 34.893 1.00 40.16 191 SER A C 1
ATOM 1464 O O . SER A 1 191 ? 5.884 -5.521 34.636 1.00 40.16 191 SER A O 1
ATOM 1466 N N . PRO A 1 192 ? 4.596 -4.391 36.082 1.00 47.97 192 PRO A N 1
ATOM 1467 C CA . PRO A 1 192 ? 5.599 -4.374 37.151 1.00 47.97 192 PRO A CA 1
ATOM 1468 C C . PRO A 1 192 ? 5.935 -5.774 37.703 1.00 47.97 192 PRO A C 1
ATOM 1470 O O . PRO A 1 192 ? 6.760 -5.888 38.599 1.00 47.97 192 PRO A O 1
ATOM 1473 N N . GLU A 1 193 ? 5.296 -6.828 37.191 1.00 48.06 193 GLU A N 1
ATOM 1474 C CA . GLU A 1 193 ? 5.558 -8.231 37.527 1.00 48.06 193 GLU A CA 1
ATOM 1475 C C . GLU A 1 193 ? 6.683 -8.846 36.671 1.00 48.06 193 GLU A C 1
ATOM 1477 O O . GLU A 1 193 ? 7.216 -9.888 37.043 1.00 48.06 193 GLU A O 1
ATOM 1482 N N . ASN A 1 194 ? 7.076 -8.190 35.568 1.00 47.28 194 ASN A N 1
ATOM 1483 C CA . ASN A 1 194 ? 8.145 -8.625 34.657 1.00 47.28 194 ASN A CA 1
ATOM 1484 C C . ASN A 1 194 ? 9.402 -7.722 34.698 1.00 47.28 194 ASN A C 1
ATOM 1486 O O . ASN A 1 194 ? 10.247 -7.812 33.805 1.00 47.28 194 ASN A O 1
ATOM 1490 N N . MET A 1 195 ? 9.534 -6.867 35.725 1.00 37.25 195 MET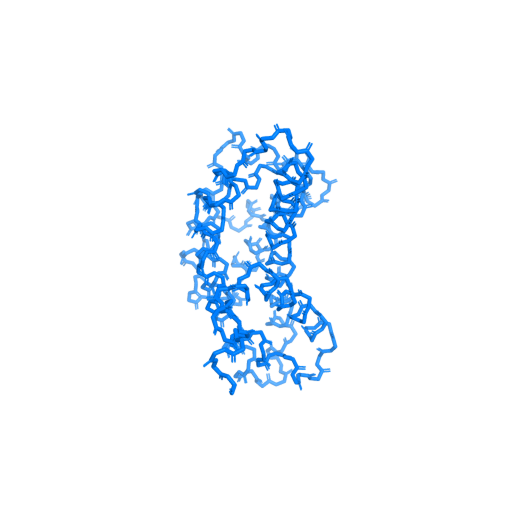 A N 1
ATOM 1491 C CA . MET A 1 195 ? 10.755 -6.100 36.038 1.00 37.25 195 MET A CA 1
ATOM 1492 C C . MET A 1 195 ? 11.458 -6.629 37.286 1.00 37.25 195 MET A C 1
ATOM 1494 O O . MET A 1 195 ? 10.766 -6.848 38.304 1.00 37.25 195 MET A O 1
#

Organism: NCBI:txid2861861